Protein AF-A0A958T239-F1 (afdb_monomer_lite)

Radius of gyration: 22.35 Å; chains: 1; bounding box: 50×46×58 Å

Foldseek 3Di:
DVVLVVVLQVDQVVDLAKEFEFEQDPALFLQFKKWAFDPPDPDQKTFTPAIDHRDPSVVSVVQNVVVRMTTTQVDIDHDPVSLLVQCCVQPVVQSVLCVVCPVVPPHPCNVVSCVVRVVVHDPDDPCNRGVRPDRRYIYRHDPDDDDPPPFPVSVLVPADADPQSEAEAAEAEAEACEHNEYAYEHHPDYHYYYNHYQWYWHYDDPDTDTGHNVCRVCVVVVLVVCCVPPNDVHD

pLDDT: mean 93.23, std 5.02, range [71.44, 98.06]

Sequence (235 aa):
FAHDVQQAFDFCSENDALMTLGIKPTFPNTGYGYIEYDKAASRAIKKVNQFREKPDYQTAKNFIEQGNFLWNAGIFVWSVNSVINAFRTSQPALFDLFNRGISVYNTSDEAHFIEENYTKAENISVDYAIMEQSSNVYVLPATFDWSDLGTWGSLYDELPKDENNNVMVNGSLMAKDATGNIVRSNPGKIVVIDSLCDYIIVDKEEVLLIFPKEKEQDIKTLQQQVKETFGEKYV

Secondary structure (DSSP, 8-state):
-HHHHHHHHHHHHHS--EEEEEEPPSS--TTSEEEEE-TT--SSSEEEEEEEES--HHHHHHHHHHT-EEEEEEEEEE-HHHHHHHHHHH-HHHHHHHHTTTTTTTSTTHHHHHHHHHTTS----HIIIIITT-SSEEEEEP-S------SHHHHHHHS---TTS-EEESSEEEEES-BS-EEE--TTPEEEEES-BSEEEEEETTEEEEEEGGGGGGHHHHHHHHHHHH-GGG-

Structure (mmCIF, N/CA/C/O backbone):
data_AF-A0A958T239-F1
#
_entry.id   AF-A0A958T239-F1
#
loop_
_atom_site.group_PDB
_atom_site.id
_atom_site.type_symbol
_atom_site.label_atom_id
_atom_site.label_alt_id
_atom_site.label_comp_id
_atom_site.label_asym_id
_atom_site.label_entity_id
_atom_site.label_seq_id
_atom_site.pdbx_PDB_ins_code
_atom_site.Cartn_x
_atom_site.Cartn_y
_atom_site.Cartn_z
_atom_site.occupancy
_atom_site.B_iso_or_equiv
_atom_site.auth_seq_id
_atom_site.auth_comp_id
_atom_site.auth_asym_id
_atom_site.auth_atom_id
_atom_site.pdbx_PDB_model_num
ATOM 1 N N . PHE A 1 1 ? -5.076 14.837 -5.694 1.00 89.19 1 PHE A N 1
ATOM 2 C CA . PHE A 1 1 ? -4.948 13.570 -6.445 1.00 89.19 1 PHE A CA 1
ATOM 3 C C . PHE A 1 1 ? -4.683 13.792 -7.933 1.00 89.19 1 PHE A C 1
ATOM 5 O O . PHE A 1 1 ? -3.533 13.683 -8.325 1.00 89.19 1 PHE A O 1
ATOM 12 N N . ALA A 1 2 ? -5.681 14.150 -8.759 1.00 94.56 2 ALA A N 1
ATOM 13 C CA . ALA A 1 2 ? -5.517 14.210 -10.224 1.00 94.56 2 ALA A CA 1
ATOM 14 C C . ALA A 1 2 ? -4.340 15.090 -10.694 1.00 94.56 2 ALA A C 1
ATOM 16 O O . ALA A 1 2 ? -3.620 14.718 -11.611 1.00 94.56 2 ALA A O 1
ATOM 17 N N . HIS A 1 3 ? -4.109 16.220 -10.022 1.00 95.44 3 HIS A N 1
ATOM 18 C CA . HIS A 1 3 ? -2.972 17.100 -10.292 1.00 95.44 3 HIS A CA 1
ATOM 19 C C . HIS A 1 3 ? -1.603 16.427 -10.071 1.00 95.44 3 HIS A C 1
ATOM 21 O O . HIS A 1 3 ? -0.703 16.589 -10.889 1.00 95.44 3 HIS A O 1
ATOM 27 N N . ASP A 1 4 ? -1.447 15.659 -8.992 1.00 95.94 4 ASP A N 1
ATOM 28 C CA . ASP A 1 4 ? -0.188 14.975 -8.666 1.00 95.94 4 ASP A CA 1
ATOM 29 C C . ASP A 1 4 ? 0.064 13.819 -9.635 1.00 95.94 4 ASP A C 1
ATOM 31 O O . ASP A 1 4 ? 1.174 13.635 -10.128 1.00 95.94 4 ASP A O 1
ATOM 35 N N . VAL A 1 5 ? -0.998 13.081 -9.967 1.00 95.38 5 VAL A N 1
ATOM 36 C CA . VAL A 1 5 ? -0.946 12.015 -10.969 1.00 95.38 5 VAL A CA 1
ATOM 37 C C . VAL A 1 5 ? -0.529 12.584 -12.326 1.00 95.38 5 VAL A C 1
ATOM 39 O O . VAL A 1 5 ? 0.393 12.052 -12.934 1.00 95.38 5 VAL A O 1
ATOM 42 N N . GLN A 1 6 ? -1.124 13.695 -12.774 1.00 96.75 6 GLN A N 1
ATOM 43 C CA . GLN A 1 6 ? -0.748 14.327 -14.043 1.00 96.75 6 GLN A CA 1
ATOM 44 C C . GLN A 1 6 ? 0.734 14.732 -14.069 1.00 96.75 6 GLN A C 1
ATOM 46 O O . GLN A 1 6 ? 1.425 14.425 -15.033 1.00 96.75 6 GLN A O 1
ATOM 51 N N . GLN A 1 7 ? 1.252 15.337 -12.995 1.00 96.81 7 GLN A N 1
ATOM 52 C CA . GLN A 1 7 ? 2.676 15.688 -12.905 1.00 96.81 7 GLN A CA 1
ATOM 53 C C . GLN A 1 7 ? 3.596 14.461 -12.988 1.00 96.81 7 GLN A C 1
ATOM 55 O O . GLN A 1 7 ? 4.642 14.513 -13.637 1.00 96.81 7 GLN A O 1
ATOM 60 N N . ALA A 1 8 ? 3.218 13.358 -12.335 1.00 96.81 8 ALA A N 1
ATOM 61 C CA . ALA A 1 8 ? 3.951 12.099 -12.423 1.00 96.81 8 ALA A CA 1
ATOM 62 C C . ALA A 1 8 ? 3.933 11.531 -13.854 1.00 96.81 8 ALA A C 1
ATOM 64 O O . ALA A 1 8 ? 4.975 11.101 -14.351 1.00 96.81 8 ALA A O 1
ATOM 65 N N . PHE A 1 9 ? 2.779 11.578 -14.531 1.00 96.50 9 PHE A N 1
ATOM 66 C CA . PHE A 1 9 ? 2.641 11.165 -15.931 1.00 96.50 9 PHE A CA 1
ATOM 67 C C . PHE A 1 9 ? 3.520 11.994 -16.865 1.00 96.50 9 PHE A C 1
ATOM 69 O O . PHE A 1 9 ? 4.280 11.414 -17.640 1.00 96.50 9 PHE A O 1
ATOM 76 N N . ASP A 1 10 ? 3.454 13.323 -16.764 1.00 96.94 10 ASP A N 1
ATOM 77 C CA . ASP A 1 10 ? 4.235 14.232 -17.605 1.00 96.94 10 ASP A CA 1
ATOM 78 C C . ASP A 1 10 ? 5.734 13.930 -17.453 1.00 96.94 10 ASP A C 1
ATOM 80 O O . ASP A 1 10 ? 6.438 13.721 -18.442 1.00 96.94 10 ASP A O 1
ATOM 84 N N . PHE A 1 11 ? 6.208 13.760 -16.215 1.00 97.06 11 PHE A N 1
ATOM 85 C CA . PHE A 1 11 ? 7.605 13.419 -15.952 1.00 97.06 11 PHE A CA 1
ATOM 86 C C . PHE A 1 11 ? 8.019 12.062 -16.537 1.00 97.06 11 PHE A C 1
ATOM 88 O O . PHE A 1 11 ? 9.053 11.977 -17.200 1.00 97.06 11 PHE A O 1
ATOM 95 N N . CYS A 1 12 ? 7.227 11.007 -16.326 1.00 97.50 12 CYS A N 1
ATOM 96 C CA . CYS A 1 12 ? 7.510 9.669 -16.861 1.00 97.50 12 CYS A CA 1
ATOM 97 C C . CYS A 1 12 ? 7.367 9.577 -18.386 1.00 97.50 12 CYS A C 1
ATOM 99 O O . CYS A 1 12 ? 7.890 8.640 -18.986 1.00 97.50 12 CYS A O 1
ATOM 101 N N . SER A 1 13 ? 6.659 10.517 -19.019 1.00 96.56 13 SER A N 1
ATOM 102 C CA . SER A 1 13 ? 6.548 10.578 -20.480 1.00 96.56 13 SER A CA 1
ATOM 103 C C . SER A 1 13 ? 7.825 11.103 -21.145 1.00 96.56 13 SER A C 1
ATOM 105 O O . SER A 1 13 ? 8.142 10.713 -22.268 1.00 96.56 13 SER A O 1
ATOM 107 N N . GLU A 1 14 ? 8.584 11.939 -20.434 1.00 95.94 14 GLU A N 1
ATOM 108 C CA . GLU A 1 14 ? 9.801 12.588 -20.934 1.00 95.94 14 GLU A CA 1
ATOM 109 C C . GLU A 1 14 ? 11.093 11.938 -20.415 1.00 95.94 14 GLU A C 1
ATOM 111 O O . GLU A 1 14 ? 12.173 12.184 -20.954 1.00 95.94 14 GLU A O 1
ATOM 116 N N . ASN A 1 15 ? 11.006 11.118 -19.363 1.00 96.38 15 ASN A N 1
ATOM 117 C CA . ASN A 1 15 ? 12.157 10.561 -18.657 1.00 96.38 15 ASN A CA 1
ATOM 118 C C . ASN A 1 15 ? 12.008 9.048 -18.464 1.00 96.38 15 ASN A C 1
ATOM 120 O O . ASN A 1 15 ? 10.923 8.552 -18.167 1.00 96.38 15 ASN A O 1
ATOM 124 N N . ASP A 1 16 ? 13.123 8.315 -18.539 1.00 96.75 16 ASP A N 1
ATOM 125 C CA . ASP A 1 16 ? 13.173 6.918 -18.098 1.00 96.75 16 ASP A CA 1
ATOM 126 C C . ASP A 1 16 ? 13.142 6.865 -16.565 1.00 96.75 16 ASP A C 1
ATOM 128 O O . ASP A 1 16 ? 14.182 6.899 -15.905 1.00 96.75 16 ASP A O 1
ATOM 132 N N . ALA A 1 17 ? 11.936 6.852 -16.003 1.00 97.31 17 ALA A N 1
ATOM 133 C CA . ALA A 1 17 ? 11.703 7.005 -14.576 1.00 97.31 17 ALA A CA 1
ATOM 134 C C . ALA A 1 17 ? 10.666 6.010 -14.050 1.00 97.31 17 ALA A C 1
ATOM 136 O O . ALA A 1 17 ? 9.594 5.837 -14.637 1.00 97.31 17 ALA A O 1
ATOM 137 N N . LEU A 1 18 ? 10.973 5.428 -12.889 1.00 97.56 18 LEU A N 1
ATOM 138 C CA . LEU A 1 18 ? 10.002 4.747 -12.039 1.00 97.56 18 LEU A CA 1
ATOM 139 C C . LEU A 1 18 ? 9.541 5.741 -10.969 1.00 97.56 18 LEU A C 1
ATOM 141 O O . LEU A 1 18 ? 10.311 6.099 -10.079 1.00 97.56 18 LEU A O 1
ATOM 145 N N . MET A 1 19 ? 8.318 6.248 -11.084 1.00 96.88 19 MET A N 1
ATOM 146 C CA . MET A 1 19 ? 7.766 7.238 -10.161 1.00 96.88 19 MET A CA 1
ATOM 147 C C . MET A 1 19 ? 6.889 6.573 -9.108 1.00 96.88 19 MET A C 1
ATOM 149 O O . MET A 1 19 ? 6.123 5.661 -9.416 1.00 96.88 19 MET A O 1
ATOM 153 N N . THR A 1 20 ? 6.938 7.095 -7.888 1.00 96.19 20 THR A N 1
ATOM 154 C CA . THR A 1 20 ? 5.964 6.813 -6.829 1.00 96.19 20 THR A CA 1
ATOM 155 C C . THR A 1 20 ? 5.417 8.110 -6.225 1.00 96.19 20 THR A C 1
ATOM 157 O O . THR A 1 20 ? 6.024 9.180 -6.348 1.00 96.19 20 THR A O 1
ATOM 160 N N . LEU A 1 21 ? 4.251 8.032 -5.587 1.00 96.50 21 LEU A N 1
ATOM 161 C CA . LEU A 1 21 ? 3.694 9.125 -4.792 1.00 96.50 21 LEU A CA 1
ATOM 162 C C . LEU A 1 21 ? 3.998 8.888 -3.312 1.00 96.50 21 LEU A C 1
ATOM 164 O O . LEU A 1 21 ? 3.688 7.833 -2.761 1.00 96.50 21 LEU A O 1
ATOM 168 N N . GLY A 1 22 ? 4.608 9.884 -2.673 1.00 95.94 22 GLY A N 1
ATOM 169 C CA . GLY A 1 22 ? 5.004 9.801 -1.272 1.00 95.94 22 GLY A CA 1
ATOM 170 C C . GLY A 1 22 ? 4.096 10.632 -0.373 1.00 95.94 22 GLY A C 1
ATOM 171 O O . GLY A 1 22 ? 3.916 11.823 -0.619 1.00 95.94 22 GLY A O 1
ATOM 172 N N . ILE A 1 23 ? 3.560 10.040 0.692 1.00 95.62 23 ILE A N 1
ATOM 173 C CA . ILE A 1 23 ? 2.716 10.753 1.662 1.00 95.62 23 ILE A CA 1
ATOM 174 C C . ILE A 1 23 ? 3.585 11.322 2.775 1.00 95.62 23 ILE A C 1
ATOM 176 O O . ILE A 1 23 ? 4.501 10.660 3.265 1.00 95.62 23 ILE A O 1
ATOM 180 N N . LYS A 1 24 ? 3.312 12.556 3.202 1.00 94.06 24 LYS A N 1
ATOM 181 C CA . LYS A 1 24 ? 4.031 13.149 4.331 1.00 94.06 24 LYS A CA 1
ATOM 182 C C . LYS A 1 24 ? 3.685 12.390 5.624 1.00 94.06 24 LYS A C 1
ATOM 184 O O . LYS A 1 24 ? 2.517 12.404 6.009 1.00 94.06 24 LYS A O 1
ATOM 189 N N . PRO A 1 25 ? 4.665 11.794 6.329 1.00 92.50 25 PRO A N 1
ATOM 190 C CA . PRO A 1 25 ? 4.394 11.078 7.564 1.00 92.50 25 PRO A CA 1
ATOM 191 C C . PRO A 1 25 ? 3.900 12.028 8.653 1.00 92.50 25 PRO A C 1
ATOM 193 O O . PRO A 1 25 ? 4.471 13.103 8.857 1.00 92.50 25 PRO A O 1
ATOM 196 N N . THR A 1 26 ? 2.868 11.612 9.379 1.00 89.69 26 THR A N 1
ATOM 197 C CA . THR A 1 26 ? 2.327 12.346 10.537 1.00 89.69 26 THR A CA 1
ATOM 198 C C . THR A 1 26 ? 2.642 11.659 11.868 1.00 89.69 26 THR A C 1
ATOM 200 O O . THR A 1 26 ? 2.631 12.312 12.908 1.00 89.69 26 THR A O 1
ATOM 203 N N . PHE A 1 27 ? 2.994 10.369 11.841 1.00 88.19 27 PHE A N 1
ATOM 204 C CA . PHE A 1 27 ? 3.407 9.567 12.997 1.00 88.19 27 PHE A CA 1
ATOM 205 C C . PHE A 1 27 ? 4.332 8.407 12.563 1.00 88.19 27 PHE A C 1
ATOM 207 O O . PHE A 1 27 ? 4.385 8.078 11.379 1.00 88.19 27 PHE A O 1
ATOM 214 N N . PRO A 1 28 ? 5.116 7.789 13.466 1.00 88.94 28 PRO A N 1
ATOM 215 C CA . PRO A 1 28 ? 6.027 6.689 13.119 1.00 88.94 28 PRO A CA 1
ATOM 216 C C . PRO A 1 28 ? 5.277 5.361 12.900 1.00 88.94 28 PRO A C 1
ATOM 218 O O . PRO A 1 28 ? 5.214 4.515 13.789 1.00 88.94 28 PRO A O 1
ATOM 221 N N . ASN A 1 29 ? 4.685 5.185 11.717 1.00 85.81 29 ASN A N 1
ATOM 222 C CA . ASN A 1 29 ? 3.944 3.978 11.346 1.00 85.81 29 ASN A CA 1
ATOM 223 C C . ASN A 1 29 ? 4.893 2.839 10.936 1.00 85.81 29 ASN A C 1
ATOM 225 O O . ASN A 1 29 ? 5.616 2.966 9.959 1.00 85.81 29 ASN A O 1
ATOM 229 N N . THR A 1 30 ? 4.869 1.702 11.631 1.00 85.31 30 THR A N 1
ATOM 230 C CA . THR A 1 30 ? 5.731 0.539 11.327 1.00 85.31 30 THR A CA 1
ATOM 231 C C . THR A 1 30 ? 5.156 -0.398 10.259 1.00 85.31 30 THR A C 1
ATOM 233 O O . THR A 1 30 ? 5.810 -1.350 9.844 1.00 85.31 30 THR A O 1
ATOM 236 N N . GLY A 1 31 ? 3.915 -0.169 9.828 1.00 82.06 31 GLY A N 1
ATOM 237 C CA . GLY A 1 31 ? 3.226 -0.944 8.799 1.00 82.06 31 GLY A CA 1
ATOM 238 C C . GLY A 1 31 ? 3.480 -0.455 7.373 1.00 82.06 31 GLY A C 1
ATOM 239 O O . GLY A 1 31 ? 3.168 -1.187 6.433 1.00 82.06 31 GLY A O 1
ATOM 240 N N . TYR A 1 32 ? 4.058 0.738 7.205 1.00 88.06 32 TYR A N 1
ATOM 241 C CA . TYR A 1 32 ? 4.274 1.365 5.900 1.00 88.06 32 TYR A CA 1
ATOM 242 C C . TYR A 1 32 ? 5.723 1.264 5.425 1.00 88.06 32 TYR A C 1
ATOM 244 O O . TYR A 1 32 ? 6.667 1.216 6.218 1.00 88.06 32 TYR A O 1
ATOM 252 N N . GLY A 1 33 ? 5.891 1.298 4.105 1.00 90.75 33 GLY A N 1
ATOM 253 C CA . GLY A 1 33 ? 7.168 1.592 3.475 1.00 90.75 33 GLY A CA 1
ATOM 254 C C . GLY A 1 33 ? 7.535 3.064 3.607 1.00 90.75 33 GLY A C 1
ATOM 255 O O . GLY A 1 33 ? 6.669 3.939 3.609 1.00 90.75 33 GLY A O 1
ATOM 256 N N . TYR A 1 34 ? 8.829 3.343 3.705 1.00 94.31 34 TYR A N 1
ATOM 257 C CA . TYR A 1 34 ? 9.393 4.685 3.752 1.00 94.31 34 TYR A CA 1
ATOM 258 C C . TYR A 1 34 ? 10.310 4.928 2.554 1.00 94.31 34 TYR A C 1
ATOM 260 O O . TYR A 1 34 ? 11.110 4.074 2.176 1.00 94.31 34 TYR A O 1
ATOM 268 N N . ILE A 1 35 ? 10.212 6.125 1.988 1.00 95.94 35 ILE A N 1
ATOM 269 C CA . ILE A 1 35 ? 10.954 6.584 0.818 1.00 95.94 35 ILE A CA 1
ATOM 270 C C . ILE A 1 35 ? 11.864 7.714 1.268 1.00 95.94 35 ILE A C 1
ATOM 272 O O . ILE A 1 35 ? 11.381 8.796 1.607 1.00 95.94 35 ILE A O 1
ATOM 276 N N . GLU A 1 36 ? 13.172 7.483 1.253 1.00 95.62 36 GLU A N 1
ATOM 277 C CA . GLU A 1 36 ? 14.137 8.556 1.454 1.00 95.62 36 GLU A CA 1
ATOM 278 C C . GLU A 1 36 ? 14.387 9.279 0.136 1.00 95.62 36 GLU A C 1
ATOM 280 O O . GLU A 1 36 ? 14.709 8.651 -0.874 1.00 95.62 36 GLU A O 1
ATOM 285 N N . TYR A 1 37 ? 14.319 10.604 0.149 1.00 95.12 37 TYR A N 1
ATOM 286 C CA . TYR A 1 37 ? 14.636 11.413 -1.021 1.00 95.12 37 TYR A CA 1
ATOM 287 C C . TYR A 1 37 ? 15.780 12.392 -0.757 1.00 95.12 37 TYR A C 1
ATOM 289 O O . TYR A 1 37 ? 16.118 12.716 0.388 1.00 95.12 37 TYR A O 1
ATOM 297 N N . ASP A 1 38 ? 16.369 12.894 -1.845 1.00 90.19 38 ASP A N 1
ATOM 298 C CA . ASP A 1 38 ? 17.399 13.928 -1.778 1.00 90.19 38 ASP A CA 1
ATOM 299 C C . ASP A 1 38 ? 16.838 15.230 -1.177 1.00 90.19 38 ASP A C 1
ATOM 301 O O . ASP A 1 38 ? 16.090 15.981 -1.815 1.00 90.19 38 ASP A O 1
ATOM 305 N N . LYS A 1 39 ? 17.236 15.507 0.070 1.00 85.19 39 LYS A N 1
ATOM 306 C CA . LYS A 1 39 ? 16.827 16.686 0.841 1.00 85.19 39 LYS A CA 1
ATOM 307 C C . LYS A 1 39 ? 17.271 18.002 0.194 1.00 85.19 39 LYS A C 1
ATOM 309 O O . LYS A 1 39 ? 16.626 19.025 0.421 1.00 85.19 39 LYS A O 1
ATOM 314 N N . ALA A 1 40 ? 18.352 17.993 -0.589 1.00 84.94 40 ALA A N 1
ATOM 315 C CA . ALA A 1 40 ? 18.898 19.190 -1.228 1.00 84.94 40 ALA A CA 1
ATOM 316 C C . ALA A 1 40 ? 18.187 19.547 -2.543 1.00 84.94 40 ALA A C 1
ATOM 318 O O . ALA A 1 40 ? 18.310 20.677 -3.024 1.00 84.94 40 ALA A O 1
ATOM 319 N N . ALA A 1 41 ? 17.426 18.620 -3.130 1.00 82.25 41 ALA A N 1
ATOM 320 C CA . ALA A 1 41 ? 16.701 18.886 -4.361 1.00 82.25 41 ALA A CA 1
ATOM 321 C C . ALA A 1 41 ? 15.625 19.960 -4.129 1.00 82.25 41 ALA A C 1
ATOM 323 O O . ALA A 1 41 ? 14.800 19.848 -3.226 1.00 82.25 41 ALA A O 1
ATOM 324 N N . SER A 1 42 ? 15.584 20.990 -4.976 1.00 82.50 42 SER A N 1
ATOM 325 C CA . SER A 1 42 ? 14.569 22.057 -4.926 1.00 82.50 42 SER A CA 1
ATOM 326 C C . SER A 1 42 ? 13.340 21.776 -5.797 1.00 82.50 42 SER A C 1
ATOM 328 O O . SER A 1 42 ? 12.289 22.376 -5.595 1.00 82.50 42 SER A O 1
ATOM 330 N N . ARG A 1 43 ? 13.450 20.837 -6.744 1.00 87.94 43 ARG A N 1
ATOM 331 C CA . ARG A 1 43 ? 12.366 20.436 -7.659 1.00 87.94 43 ARG A CA 1
ATOM 332 C C . ARG A 1 43 ? 11.228 19.747 -6.905 1.00 87.94 43 ARG A C 1
ATOM 334 O O . ARG A 1 43 ? 11.489 19.138 -5.875 1.00 87.94 43 ARG A O 1
ATOM 341 N N . ALA A 1 44 ? 9.995 19.817 -7.407 1.00 91.31 44 ALA A N 1
ATOM 342 C CA . ALA A 1 44 ? 8.854 19.126 -6.794 1.00 91.31 44 ALA A CA 1
ATOM 343 C C . ALA A 1 44 ? 9.065 17.603 -6.777 1.00 91.31 44 ALA A C 1
ATOM 345 O O . ALA A 1 44 ? 9.001 16.975 -5.724 1.00 91.31 44 ALA A O 1
ATOM 346 N N . ILE A 1 45 ? 9.422 17.047 -7.934 1.00 95.38 45 ILE A N 1
ATOM 347 C CA . ILE A 1 45 ? 9.825 15.651 -8.100 1.00 95.38 45 ILE A CA 1
ATOM 348 C C . ILE A 1 45 ? 11.258 15.478 -7.596 1.00 95.38 45 ILE A C 1
ATOM 350 O O . ILE A 1 45 ? 12.173 16.196 -8.019 1.00 95.38 45 ILE A O 1
ATOM 354 N N . LYS A 1 46 ? 11.450 14.516 -6.696 1.00 95.50 46 LYS A N 1
ATOM 355 C CA . LYS A 1 46 ? 12.724 14.228 -6.035 1.00 95.50 46 LYS A CA 1
ATOM 356 C C . LYS A 1 46 ? 13.269 12.893 -6.511 1.00 95.50 46 LYS A C 1
ATOM 358 O O . LYS A 1 46 ? 12.506 11.961 -6.744 1.00 95.50 46 LYS A O 1
ATOM 363 N N . LYS A 1 47 ? 14.593 12.783 -6.612 1.00 95.31 47 LYS A N 1
ATOM 364 C CA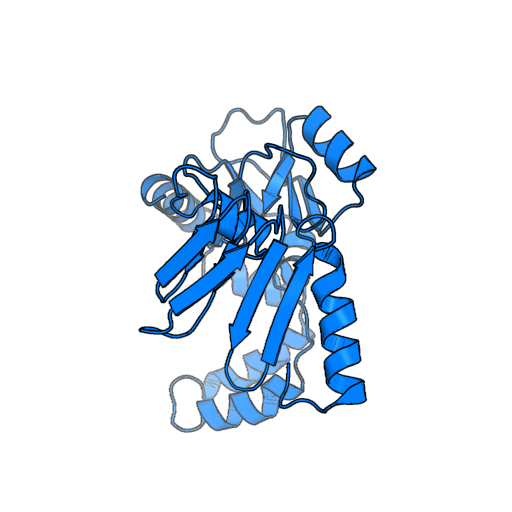 . LYS A 1 47 ? 15.233 11.478 -6.779 1.00 95.31 47 LYS A CA 1
ATOM 365 C C . LYS A 1 47 ? 15.170 10.720 -5.451 1.00 95.31 47 LYS A C 1
ATOM 367 O O . LYS A 1 47 ? 15.409 11.317 -4.397 1.00 95.31 47 LYS A O 1
ATOM 372 N N . VAL A 1 48 ? 14.838 9.435 -5.518 1.00 95.25 48 VAL A N 1
ATOM 373 C CA . VAL A 1 48 ? 14.832 8.547 -4.354 1.00 95.25 48 VAL A CA 1
ATOM 374 C C . VAL A 1 48 ? 16.250 8.056 -4.083 1.00 95.25 48 VAL A C 1
ATOM 376 O O . VAL A 1 48 ? 16.957 7.636 -5.000 1.00 95.25 48 VAL A O 1
ATOM 379 N N . ASN A 1 49 ? 16.658 8.126 -2.818 1.00 93.75 49 ASN A N 1
ATOM 380 C CA . ASN A 1 49 ? 17.929 7.595 -2.338 1.00 93.75 49 ASN A CA 1
ATOM 381 C C . ASN A 1 49 ? 17.796 6.115 -1.968 1.00 93.75 49 ASN A C 1
ATOM 383 O O . ASN A 1 49 ? 18.673 5.323 -2.300 1.00 93.75 49 ASN A O 1
ATOM 387 N N . GLN A 1 50 ? 16.714 5.751 -1.272 1.00 90.19 50 GLN A N 1
ATOM 388 C CA . GLN A 1 50 ? 16.443 4.376 -0.850 1.00 90.19 50 GLN A CA 1
ATOM 389 C C . GLN A 1 50 ? 14.975 4.181 -0.451 1.00 90.19 50 GLN A C 1
ATOM 391 O O . GLN A 1 50 ? 14.321 5.118 0.013 1.00 90.19 50 GLN A O 1
ATOM 396 N N . PHE A 1 51 ? 14.501 2.938 -0.564 1.00 89.31 51 PHE A N 1
ATOM 397 C CA . PHE A 1 51 ? 13.277 2.466 0.085 1.00 89.31 51 PHE A CA 1
ATOM 398 C C . PHE A 1 51 ? 13.618 1.671 1.347 1.00 89.31 51 PHE A C 1
ATOM 400 O O . PHE A 1 51 ? 14.686 1.053 1.472 1.00 89.31 51 PHE A O 1
ATOM 407 N N . ARG A 1 52 ? 12.709 1.739 2.316 1.00 86.12 52 ARG A N 1
ATOM 408 C CA . ARG A 1 52 ? 12.779 1.039 3.596 1.00 86.12 52 ARG A CA 1
ATOM 409 C C . ARG A 1 52 ? 11.390 0.527 3.944 1.00 86.12 52 ARG A C 1
ATOM 411 O O . ARG A 1 52 ? 10.561 1.280 4.444 1.00 86.12 52 ARG A O 1
ATOM 418 N N . GLU A 1 53 ? 11.136 -0.745 3.678 1.00 82.06 53 GLU A N 1
ATOM 419 C CA . GLU A 1 53 ? 9.858 -1.378 4.001 1.00 82.06 53 GLU A CA 1
ATOM 420 C C . GLU A 1 53 ? 9.742 -1.722 5.492 1.00 82.06 53 GLU A C 1
ATOM 422 O O . GLU A 1 53 ? 10.614 -2.388 6.051 1.00 82.06 53 GLU A O 1
ATOM 427 N N . LYS A 1 54 ? 8.644 -1.276 6.119 1.00 84.56 54 LYS A N 1
ATOM 428 C CA . LYS A 1 54 ? 8.184 -1.676 7.463 1.00 84.56 54 LYS A CA 1
ATOM 429 C C . LYS A 1 54 ? 9.279 -1.649 8.543 1.00 84.56 54 LYS A C 1
ATOM 431 O O . LYS A 1 54 ? 9.590 -2.684 9.140 1.00 84.56 54 LYS A O 1
ATOM 436 N N . PRO A 1 55 ? 9.886 -0.474 8.799 1.00 88.12 55 PRO A N 1
ATOM 437 C CA . PRO A 1 55 ? 10.894 -0.330 9.843 1.00 88.12 55 PRO A CA 1
ATOM 438 C C . PRO A 1 55 ? 10.304 -0.566 11.241 1.00 88.12 55 PRO A C 1
ATOM 440 O O . PRO A 1 55 ? 9.103 -0.412 11.467 1.00 88.12 55 PRO A O 1
ATOM 443 N N . ASP A 1 56 ? 11.168 -0.857 12.215 1.00 89.62 56 ASP A N 1
ATOM 444 C CA . ASP A 1 56 ? 10.783 -0.797 13.624 1.00 89.62 56 ASP A CA 1
ATOM 445 C C . ASP A 1 56 ? 10.425 0.642 14.048 1.00 89.62 56 ASP A C 1
ATOM 447 O O . ASP A 1 56 ? 10.787 1.626 13.395 1.00 89.62 56 ASP A O 1
ATOM 451 N N . TYR A 1 57 ? 9.726 0.774 15.175 1.00 87.75 57 TYR A N 1
ATOM 452 C CA . TYR A 1 57 ? 9.208 2.057 15.657 1.00 87.75 57 TYR A CA 1
ATOM 453 C C . TYR A 1 57 ? 10.301 3.113 15.882 1.00 87.75 57 TYR A C 1
ATOM 455 O O . TYR A 1 57 ? 10.101 4.292 15.580 1.00 87.75 57 TYR A O 1
ATOM 463 N N . GLN A 1 58 ? 11.469 2.711 16.395 1.00 92.38 58 GLN A N 1
ATOM 464 C CA . GLN A 1 58 ? 12.564 3.645 16.655 1.00 92.38 58 GLN A CA 1
ATOM 465 C C . GLN A 1 58 ? 13.163 4.149 15.340 1.00 92.38 58 GLN A C 1
ATOM 467 O O . GLN A 1 58 ? 13.422 5.346 15.197 1.00 92.38 58 GLN A O 1
ATOM 472 N N . THR A 1 59 ? 13.326 3.257 14.365 1.00 93.56 59 THR A N 1
ATOM 473 C CA . THR A 1 59 ? 13.762 3.614 13.014 1.00 93.56 59 THR A CA 1
ATOM 474 C C . THR A 1 59 ? 12.746 4.533 12.323 1.00 93.56 59 THR A C 1
ATOM 476 O O . THR A 1 59 ? 13.132 5.579 11.797 1.00 93.56 59 THR A O 1
ATOM 479 N N . ALA A 1 60 ? 11.446 4.228 12.407 1.00 92.62 60 ALA A N 1
ATOM 480 C CA . ALA A 1 60 ? 10.376 5.068 11.861 1.00 92.62 60 ALA A CA 1
ATOM 481 C C . ALA A 1 60 ? 10.366 6.478 12.478 1.00 92.62 60 ALA A C 1
ATOM 483 O O . ALA A 1 60 ? 10.208 7.477 11.772 1.00 92.62 60 ALA A O 1
ATOM 484 N N . LYS A 1 61 ? 10.586 6.582 13.794 1.00 94.19 61 LYS A N 1
ATOM 485 C CA . LYS A 1 61 ? 10.702 7.869 14.490 1.00 94.19 61 LYS A CA 1
ATOM 486 C C . LYS A 1 61 ? 11.891 8.681 13.971 1.00 94.19 61 LYS A C 1
ATOM 488 O O . LYS A 1 61 ? 11.727 9.855 13.638 1.00 94.19 61 LYS A O 1
ATOM 493 N N . ASN A 1 62 ? 13.051 8.042 13.822 1.00 95.50 62 ASN A N 1
ATOM 494 C CA . ASN A 1 62 ? 14.247 8.687 13.282 1.00 95.50 62 ASN A CA 1
ATOM 495 C C . ASN A 1 62 ? 14.030 9.186 11.839 1.00 95.50 62 ASN A C 1
ATOM 497 O O . ASN A 1 62 ? 14.551 10.238 11.475 1.00 95.50 62 ASN A O 1
ATOM 501 N N . PHE A 1 63 ? 13.267 8.465 11.009 1.00 94.94 63 PHE A N 1
ATOM 502 C CA . PHE A 1 63 ? 12.935 8.903 9.644 1.00 94.94 63 PHE A CA 1
ATOM 503 C C . PHE A 1 63 ? 12.130 10.206 9.628 1.00 94.94 63 PHE A C 1
ATOM 505 O O . PHE A 1 63 ? 12.422 11.110 8.842 1.00 94.94 63 PHE A O 1
ATOM 512 N N . ILE A 1 64 ? 11.159 10.343 10.531 1.00 93.69 64 ILE A N 1
ATOM 513 C CA . ILE A 1 64 ? 10.353 11.567 10.653 1.00 93.69 64 ILE A CA 1
ATOM 514 C C . ILE A 1 64 ? 11.214 12.741 11.112 1.00 93.69 64 ILE A C 1
ATOM 516 O O . ILE A 1 64 ? 11.118 13.830 10.547 1.00 93.69 64 ILE A O 1
ATOM 520 N N . GLU A 1 65 ? 12.092 12.515 12.091 1.00 94.44 65 GLU A N 1
ATOM 521 C CA . GLU A 1 65 ? 13.009 13.539 12.602 1.00 94.44 65 GLU A CA 1
ATOM 522 C C . GLU A 1 65 ? 13.983 14.047 11.521 1.00 94.44 65 GLU A C 1
ATOM 524 O O . GLU A 1 65 ? 14.309 15.235 11.488 1.00 94.44 65 GLU A O 1
ATOM 529 N N . GLN A 1 66 ? 14.409 13.185 10.590 1.00 94.25 66 GLN A N 1
ATOM 530 C CA . GLN A 1 66 ? 15.282 13.580 9.477 1.00 94.25 66 GLN A CA 1
ATOM 531 C C . GLN A 1 66 ? 14.583 14.497 8.456 1.00 94.25 66 GLN A C 1
ATOM 533 O O . GLN A 1 66 ? 15.230 15.359 7.842 1.00 94.25 66 GLN A O 1
ATOM 538 N N . GLY A 1 67 ? 13.261 14.364 8.301 1.00 92.75 67 GLY A N 1
ATOM 539 C CA . GLY A 1 67 ? 12.427 15.252 7.486 1.00 92.75 67 GLY A CA 1
ATOM 540 C C . GLY A 1 67 ? 12.626 15.129 5.970 1.00 92.75 67 GLY A C 1
ATOM 541 O O . GLY A 1 67 ? 12.198 16.015 5.232 1.00 92.75 67 GLY A O 1
ATOM 542 N N . ASN A 1 68 ? 13.294 14.072 5.502 1.00 95.31 68 ASN A N 1
ATOM 543 C CA . ASN A 1 68 ? 13.461 13.725 4.085 1.00 95.3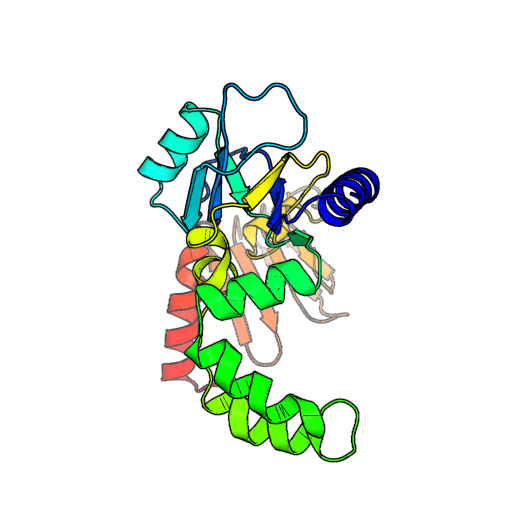1 68 ASN A CA 1
ATOM 544 C C . ASN A 1 68 ? 12.917 12.327 3.751 1.00 95.31 68 ASN A C 1
ATOM 546 O O . ASN A 1 68 ? 13.380 11.683 2.811 1.00 95.31 68 ASN A O 1
ATOM 550 N N . PHE A 1 69 ? 11.933 11.878 4.529 1.00 96.38 69 PHE A N 1
ATOM 551 C CA . PHE A 1 69 ? 11.240 10.618 4.326 1.00 96.38 69 PHE A CA 1
ATOM 552 C C . PHE A 1 69 ? 9.752 10.840 4.052 1.00 96.38 69 PHE A C 1
ATOM 554 O O . PHE A 1 69 ? 9.119 11.701 4.667 1.00 96.38 69 PHE A O 1
ATOM 561 N N . LEU A 1 70 ? 9.203 10.035 3.147 1.00 96.56 70 LEU A N 1
ATOM 562 C CA . LEU A 1 70 ? 7.773 9.945 2.843 1.00 96.56 70 LEU A CA 1
ATOM 563 C C . LEU A 1 70 ? 7.292 8.518 3.075 1.00 96.56 70 LEU A C 1
ATOM 565 O O . LEU A 1 70 ? 8.080 7.589 2.939 1.00 96.56 70 LEU A O 1
ATOM 569 N N . TRP A 1 71 ? 6.017 8.324 3.383 1.00 95.38 71 TRP A N 1
ATOM 570 C CA . TRP A 1 71 ? 5.406 7.003 3.290 1.00 95.38 71 TRP A CA 1
ATOM 571 C C . TRP A 1 71 ? 5.197 6.619 1.827 1.00 95.38 71 TRP A C 1
ATOM 573 O O . TRP A 1 71 ? 4.805 7.455 1.012 1.00 95.38 71 TRP A O 1
ATOM 583 N N . ASN A 1 72 ? 5.432 5.352 1.508 1.00 93.62 72 ASN A N 1
ATOM 584 C CA . ASN A 1 72 ? 5.112 4.764 0.216 1.00 93.62 72 ASN A CA 1
ATOM 585 C C . ASN A 1 72 ? 3.596 4.548 0.108 1.00 93.62 72 ASN A C 1
ATOM 587 O O . ASN A 1 72 ? 3.036 3.748 0.854 1.00 93.62 72 ASN A O 1
ATOM 591 N N . ALA A 1 73 ? 2.935 5.252 -0.816 1.00 91.19 73 ALA A N 1
ATOM 592 C CA . ALA A 1 73 ? 1.486 5.143 -1.006 1.00 91.19 73 ALA A CA 1
ATOM 593 C C . ALA A 1 73 ? 1.056 3.869 -1.761 1.00 91.19 73 ALA A C 1
ATOM 595 O O . ALA A 1 73 ? -0.142 3.641 -1.932 1.00 91.19 73 ALA A O 1
ATOM 596 N N . GLY A 1 74 ? 2.011 3.091 -2.292 1.00 90.69 74 GLY A N 1
ATOM 597 C CA . GLY A 1 74 ? 1.734 1.961 -3.187 1.00 90.69 74 GLY A CA 1
ATOM 598 C C . GLY A 1 74 ? 1.193 2.382 -4.560 1.00 90.69 74 GLY A C 1
ATOM 599 O O . GLY A 1 74 ? 0.584 1.577 -5.262 1.00 90.69 74 GLY A O 1
ATOM 600 N N . ILE A 1 75 ? 1.381 3.651 -4.942 1.00 94.12 75 ILE A N 1
ATOM 601 C CA . ILE A 1 75 ? 0.954 4.207 -6.230 1.00 94.12 75 ILE A CA 1
ATOM 602 C C . ILE A 1 75 ? 2.190 4.439 -7.085 1.00 94.12 75 ILE A C 1
ATOM 604 O O . ILE A 1 75 ? 3.070 5.208 -6.698 1.00 94.12 75 ILE A O 1
ATOM 608 N N . PHE A 1 76 ? 2.209 3.840 -8.273 1.00 96.00 76 PHE A N 1
ATOM 609 C CA . PHE A 1 76 ? 3.339 3.925 -9.188 1.00 96.00 76 PHE A CA 1
ATOM 610 C C . PHE A 1 76 ? 2.943 4.459 -10.562 1.00 96.00 76 PHE A C 1
ATOM 612 O O . PHE A 1 76 ? 1.849 4.184 -11.058 1.00 96.00 76 PHE A O 1
ATOM 619 N N . VAL A 1 77 ? 3.856 5.203 -11.186 1.00 97.50 77 VAL A N 1
ATOM 620 C CA . VAL A 1 77 ? 3.711 5.731 -12.547 1.00 97.50 77 VAL A CA 1
ATOM 621 C C . VAL A 1 77 ? 5.024 5.508 -13.298 1.00 97.50 77 VAL A C 1
ATOM 623 O O . VAL A 1 77 ? 6.098 5.826 -12.798 1.00 97.50 77 VAL A O 1
ATOM 626 N N . TRP A 1 78 ? 4.956 4.928 -14.493 1.00 97.69 78 TRP A N 1
ATOM 627 C CA . TRP A 1 78 ? 6.122 4.654 -15.337 1.00 97.69 78 TRP A CA 1
ATOM 628 C C . TRP A 1 78 ? 5.699 4.376 -16.776 1.00 97.69 78 TRP A C 1
ATOM 630 O O . TRP A 1 78 ? 4.538 4.064 -17.055 1.00 97.69 78 TRP A O 1
ATOM 640 N N . SER A 1 79 ? 6.659 4.433 -17.699 1.00 97.38 79 SER A N 1
ATOM 641 C CA . SER A 1 79 ? 6.455 3.915 -19.051 1.00 97.38 79 SER A CA 1
ATOM 642 C C . SER A 1 79 ? 6.536 2.381 -19.070 1.00 97.38 79 SER A C 1
ATOM 644 O O . SER A 1 79 ? 7.251 1.772 -18.270 1.00 97.38 79 SER A O 1
ATOM 646 N N . VAL A 1 80 ? 5.850 1.747 -20.029 1.00 96.12 80 VAL A N 1
ATOM 647 C CA . VAL A 1 80 ? 5.943 0.291 -20.261 1.00 96.12 80 VAL A CA 1
ATOM 648 C C . VAL A 1 80 ? 7.396 -0.133 -20.508 1.00 96.12 80 VAL A C 1
ATOM 650 O O . VAL A 1 80 ? 7.851 -1.143 -19.979 1.00 96.12 80 VAL A O 1
ATOM 653 N N . ASN A 1 81 ? 8.155 0.667 -21.260 1.00 96.44 81 ASN A N 1
ATOM 654 C CA . ASN A 1 81 ? 9.562 0.385 -21.536 1.00 96.44 81 ASN A CA 1
ATOM 655 C C . ASN A 1 81 ? 10.411 0.421 -20.258 1.00 96.44 81 ASN A C 1
ATOM 657 O O . ASN A 1 81 ? 11.211 -0.487 -20.038 1.00 96.44 81 ASN A O 1
ATOM 661 N N . SER A 1 82 ? 10.213 1.432 -19.408 1.00 97.50 82 SER A N 1
ATOM 662 C CA . SER A 1 82 ? 10.943 1.600 -18.145 1.00 97.50 82 SER A CA 1
ATOM 663 C C . SER A 1 82 ? 10.706 0.422 -17.205 1.00 97.50 82 SER A C 1
ATOM 665 O O . SER A 1 82 ? 11.665 -0.185 -16.730 1.00 97.50 82 SER A O 1
ATOM 667 N N . VAL A 1 83 ? 9.443 0.038 -16.987 1.00 97.31 83 VAL A N 1
ATOM 668 C CA . VAL A 1 83 ? 9.117 -1.061 -16.065 1.00 97.31 83 VAL A CA 1
ATOM 669 C C . VAL A 1 83 ? 9.592 -2.417 -16.593 1.00 97.31 83 VAL A C 1
ATOM 671 O O . VAL A 1 83 ? 10.163 -3.200 -15.837 1.00 97.31 83 VAL A O 1
ATOM 674 N N . ILE A 1 84 ? 9.458 -2.684 -17.899 1.00 96.62 84 ILE A N 1
ATOM 675 C CA . ILE A 1 84 ? 9.961 -3.929 -18.498 1.00 96.62 84 ILE A CA 1
ATOM 676 C C . ILE A 1 84 ? 11.491 -4.002 -18.397 1.00 96.62 84 ILE A C 1
ATOM 678 O O . ILE A 1 84 ? 12.034 -5.062 -18.083 1.00 96.62 84 ILE A O 1
ATOM 682 N N . ASN A 1 85 ? 12.202 -2.896 -18.642 1.00 97.19 85 ASN A N 1
ATOM 683 C CA . ASN A 1 85 ? 13.659 -2.848 -18.499 1.00 97.19 85 ASN A CA 1
ATOM 684 C C . ASN A 1 85 ? 14.100 -3.056 -17.043 1.00 97.19 85 ASN A C 1
ATOM 686 O O . ASN A 1 85 ? 15.094 -3.748 -16.808 1.00 97.19 85 ASN A O 1
ATOM 690 N N . ALA A 1 86 ? 13.351 -2.511 -16.081 1.00 97.44 86 ALA A N 1
ATOM 691 C CA . ALA A 1 86 ? 13.597 -2.729 -14.660 1.00 97.44 86 ALA A CA 1
ATOM 692 C C . ALA A 1 86 ? 13.431 -4.210 -14.285 1.00 97.44 86 ALA A C 1
ATOM 694 O O . ALA A 1 86 ? 14.349 -4.791 -13.712 1.00 97.44 86 ALA A O 1
ATOM 695 N N . PHE A 1 87 ? 12.338 -4.866 -14.700 1.00 97.56 87 PHE A N 1
ATOM 696 C CA . PHE A 1 87 ? 12.166 -6.310 -14.487 1.00 97.56 87 PHE A CA 1
ATOM 697 C C . PHE A 1 87 ? 13.250 -7.137 -15.180 1.00 97.56 87 PHE A C 1
ATOM 699 O O . PHE A 1 87 ? 13.795 -8.050 -14.572 1.00 97.56 87 PHE A O 1
ATOM 706 N N . ARG A 1 88 ? 13.627 -6.803 -16.419 1.00 97.06 88 ARG A N 1
ATOM 707 C CA . ARG A 1 88 ? 14.702 -7.512 -17.134 1.00 97.06 88 ARG A CA 1
ATOM 708 C C . ARG A 1 88 ? 16.040 -7.439 -16.397 1.00 97.06 88 ARG A C 1
ATOM 710 O O . ARG A 1 88 ? 16.804 -8.397 -16.428 1.00 97.06 88 ARG A O 1
ATOM 717 N N . THR A 1 89 ? 16.326 -6.301 -15.771 1.00 96.75 89 THR A N 1
ATOM 718 C CA . THR A 1 89 ? 17.600 -6.057 -15.083 1.00 96.75 89 THR A CA 1
ATOM 719 C C . THR A 1 89 ? 17.603 -6.663 -13.684 1.00 96.75 89 THR A C 1
ATOM 721 O O . THR A 1 89 ? 18.538 -7.375 -13.327 1.00 96.75 89 THR A O 1
ATOM 724 N N . SER A 1 90 ? 16.557 -6.395 -12.905 1.00 96.44 90 SER A N 1
ATOM 725 C CA . SER A 1 90 ? 16.497 -6.725 -11.478 1.00 96.44 90 SER A CA 1
ATOM 726 C C . SER A 1 90 ? 15.894 -8.102 -11.204 1.00 96.44 90 SER A C 1
ATOM 728 O O . SER A 1 90 ? 16.228 -8.723 -10.203 1.00 96.44 90 SER A O 1
ATOM 730 N N . GLN A 1 91 ? 15.024 -8.593 -12.090 1.00 96.81 91 GLN A N 1
ATOM 731 C CA . GLN A 1 91 ? 14.295 -9.859 -11.953 1.00 96.81 91 GLN A CA 1
ATOM 732 C C . GLN A 1 91 ? 14.334 -10.677 -13.259 1.00 96.81 91 GLN A C 1
ATOM 734 O O . GLN A 1 91 ? 13.284 -11.000 -13.825 1.00 96.81 91 GLN A O 1
ATOM 739 N N . PRO A 1 92 ? 15.527 -11.030 -13.777 1.00 97.06 92 PRO A N 1
ATOM 740 C CA . PRO A 1 92 ? 15.670 -11.650 -15.097 1.00 97.06 92 PRO A CA 1
ATOM 741 C C . PRO A 1 92 ? 14.901 -12.971 -15.229 1.00 97.06 92 PRO A C 1
ATOM 743 O O . PRO A 1 92 ? 14.302 -13.222 -16.268 1.00 97.06 92 PRO A O 1
ATOM 746 N N . ALA A 1 93 ? 14.842 -13.787 -14.171 1.00 96.69 93 ALA A N 1
ATOM 747 C CA . ALA A 1 93 ? 14.089 -15.041 -14.186 1.00 96.69 93 ALA A CA 1
ATOM 748 C C . ALA A 1 93 ? 12.573 -14.814 -14.331 1.00 96.69 93 ALA A C 1
ATOM 750 O O . ALA A 1 93 ? 11.921 -15.495 -15.124 1.00 96.69 93 ALA A O 1
ATOM 751 N N . LEU A 1 94 ? 12.023 -13.836 -13.601 1.00 96.69 94 LEU A N 1
ATOM 752 C CA . LEU A 1 94 ? 10.613 -13.451 -13.689 1.00 96.69 94 LEU A CA 1
ATOM 753 C C . LEU A 1 94 ? 10.296 -12.838 -15.058 1.00 96.69 94 LEU A C 1
ATOM 755 O O . LEU A 1 94 ? 9.288 -13.183 -15.674 1.00 96.69 94 LEU A O 1
ATOM 759 N N . PHE A 1 95 ? 11.183 -11.973 -15.560 1.00 97.69 95 PHE A N 1
ATOM 760 C CA . PHE A 1 95 ? 11.079 -11.412 -16.903 1.00 97.69 95 PHE A CA 1
ATOM 761 C C . PHE A 1 95 ? 11.058 -12.521 -17.963 1.00 97.69 95 PHE A C 1
ATOM 763 O O . PHE A 1 95 ? 10.136 -12.565 -18.772 1.00 97.69 95 PHE A O 1
ATOM 770 N N . ASP A 1 96 ? 12.018 -13.447 -17.940 1.00 97.62 96 ASP A N 1
ATOM 771 C CA . ASP A 1 96 ? 12.128 -14.520 -18.933 1.00 97.62 96 ASP A CA 1
ATOM 772 C C . ASP A 1 96 ? 10.941 -15.484 -18.898 1.00 97.62 96 ASP A C 1
ATOM 774 O O . ASP A 1 96 ? 10.519 -15.973 -19.950 1.00 97.62 96 ASP A O 1
ATOM 778 N N . LEU A 1 97 ? 10.397 -15.759 -17.709 1.00 97.25 97 LEU A N 1
ATOM 779 C CA . LEU A 1 97 ? 9.225 -16.613 -17.528 1.00 97.25 97 LEU A CA 1
ATOM 780 C C . LEU A 1 97 ? 8.038 -16.094 -18.346 1.00 97.25 97 LEU A C 1
ATOM 782 O O . LEU A 1 97 ? 7.462 -16.845 -19.131 1.00 97.25 97 LEU A O 1
ATOM 786 N N . PHE A 1 98 ? 7.729 -14.802 -18.222 1.00 96.88 98 PHE A N 1
ATOM 787 C CA . PHE A 1 98 ? 6.612 -14.178 -18.932 1.00 96.88 98 PHE A CA 1
ATOM 788 C C . PHE A 1 98 ? 6.984 -13.698 -20.342 1.00 96.88 98 PHE A C 1
ATOM 790 O O . PHE A 1 98 ? 6.125 -13.645 -21.218 1.00 96.88 98 PHE A O 1
ATOM 797 N N . ASN A 1 99 ? 8.253 -13.423 -20.638 1.00 96.75 99 ASN A N 1
ATOM 798 C CA . ASN A 1 99 ? 8.676 -13.036 -21.986 1.00 96.75 99 ASN A CA 1
ATOM 799 C C . ASN A 1 99 ? 8.488 -14.175 -23.010 1.00 96.75 99 ASN A C 1
ATOM 801 O O . ASN A 1 99 ? 8.248 -13.920 -24.188 1.00 96.75 99 ASN A O 1
ATOM 805 N N . ARG A 1 100 ? 8.510 -15.442 -22.569 1.00 96.12 100 ARG A N 1
ATOM 806 C CA . ARG A 1 100 ? 8.179 -16.611 -23.413 1.00 96.12 100 ARG A CA 1
ATOM 807 C C . ARG A 1 100 ? 6.742 -16.591 -23.940 1.00 96.12 100 ARG A C 1
ATOM 809 O O . ARG A 1 100 ? 6.475 -17.204 -24.967 1.00 96.12 100 ARG A O 1
ATOM 816 N N . GLY A 1 101 ? 5.844 -15.878 -23.260 1.00 96.00 101 GLY A N 1
ATOM 817 C CA . GLY A 1 101 ? 4.436 -15.753 -23.630 1.00 96.00 101 GLY A CA 1
ATOM 818 C C . GLY A 1 101 ? 4.164 -14.746 -24.744 1.00 96.00 101 GLY A C 1
ATOM 819 O O . GLY A 1 101 ? 3.020 -14.599 -25.161 1.00 96.00 101 GLY A O 1
ATOM 820 N N . ILE A 1 102 ? 5.185 -14.049 -25.259 1.00 96.12 102 ILE A N 1
ATOM 821 C CA . ILE A 1 102 ? 4.981 -12.909 -26.165 1.00 96.12 102 ILE A CA 1
ATOM 822 C C . ILE A 1 102 ? 4.184 -13.260 -27.428 1.00 96.12 102 ILE A C 1
ATOM 824 O O . ILE A 1 102 ? 3.425 -12.431 -27.920 1.00 96.12 102 ILE A O 1
ATOM 828 N N . SER A 1 103 ? 4.323 -14.486 -27.943 1.00 96.88 103 SER A N 1
ATOM 829 C CA . SER A 1 103 ? 3.597 -14.952 -29.129 1.00 96.88 103 SER A CA 1
ATOM 830 C C . SER A 1 103 ? 2.153 -15.373 -28.851 1.00 96.88 103 SER A C 1
ATOM 832 O O . SER A 1 103 ? 1.402 -15.557 -29.804 1.00 96.88 103 SER A O 1
ATOM 834 N N . VAL A 1 104 ? 1.778 -15.566 -27.582 1.00 97.06 104 VAL A N 1
ATOM 835 C CA . VAL A 1 104 ? 0.441 -16.032 -27.170 1.00 97.06 104 VAL A CA 1
ATOM 836 C C . VAL A 1 104 ? -0.376 -14.962 -26.445 1.00 97.06 104 VAL A C 1
ATOM 838 O O . VAL A 1 104 ? -1.586 -15.129 -26.301 1.00 97.06 104 VAL A O 1
ATOM 841 N N . TYR A 1 105 ? 0.229 -13.849 -26.027 1.00 96.25 105 TYR A N 1
ATOM 842 C CA . TYR A 1 105 ? -0.513 -12.721 -25.459 1.00 96.25 105 TYR A CA 1
ATOM 843 C C . TYR A 1 105 ? -1.490 -12.104 -26.466 1.00 96.25 105 TYR A C 1
ATOM 845 O O . TYR A 1 105 ? -1.179 -11.942 -27.646 1.00 96.25 105 TYR A O 1
ATOM 853 N N . ASN A 1 106 ? -2.667 -11.718 -25.976 1.00 96.25 106 ASN A N 1
ATOM 854 C CA . ASN A 1 106 ? -3.837 -11.271 -26.731 1.00 96.25 106 ASN A CA 1
ATOM 855 C C . ASN A 1 106 ? -4.407 -12.325 -27.700 1.00 96.25 106 ASN A C 1
ATOM 857 O O . ASN A 1 106 ? -5.014 -11.980 -28.717 1.00 96.25 106 ASN A O 1
ATOM 861 N N . THR A 1 107 ? -4.225 -13.613 -27.395 1.00 97.88 107 THR A N 1
ATOM 862 C CA . THR A 1 107 ? -4.820 -14.740 -28.136 1.00 97.88 107 THR A CA 1
ATOM 863 C C . THR A 1 107 ? -5.676 -15.609 -27.210 1.00 97.88 107 THR A C 1
ATOM 865 O O . THR A 1 107 ? -5.729 -15.377 -26.003 1.00 97.88 107 THR A O 1
ATOM 868 N N . SER A 1 108 ? -6.337 -16.638 -27.751 1.00 97.81 108 SER A N 1
ATOM 869 C CA . SER A 1 108 ? -7.085 -17.617 -26.944 1.00 97.81 108 SER A CA 1
ATOM 870 C C . SER A 1 108 ? -6.215 -18.387 -25.947 1.00 97.81 108 SER A C 1
ATOM 872 O O . SER A 1 108 ? -6.740 -18.908 -24.965 1.00 97.81 108 SER A O 1
ATOM 874 N N . ASP A 1 109 ? -4.905 -18.453 -26.189 1.00 97.69 109 ASP A N 1
ATOM 875 C CA . ASP A 1 109 ? -3.981 -19.297 -25.430 1.00 97.69 109 ASP A CA 1
ATOM 876 C C . ASP A 1 109 ? -3.370 -18.564 -24.221 1.00 97.69 109 ASP A C 1
ATOM 878 O O . ASP A 1 109 ? -2.733 -19.189 -23.372 1.00 97.69 109 ASP A O 1
ATOM 882 N N . GLU A 1 110 ? -3.590 -17.247 -24.099 1.00 98.06 110 GLU A N 1
ATOM 883 C CA . GLU A 1 110 ? -3.038 -16.415 -23.023 1.00 98.06 110 GLU A CA 1
ATOM 884 C C . GLU A 1 110 ? -3.440 -16.917 -21.633 1.00 98.06 110 GLU A C 1
ATOM 886 O O . GLU A 1 110 ? -2.583 -17.073 -20.766 1.00 98.06 110 GLU A O 1
ATOM 891 N N . ALA A 1 111 ? -4.726 -17.210 -21.420 1.00 97.75 111 ALA A N 1
ATOM 892 C CA . ALA A 1 111 ? -5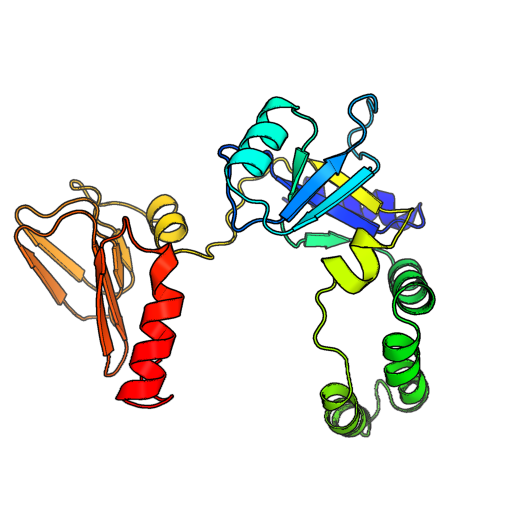.224 -17.631 -20.111 1.00 97.75 111 ALA A CA 1
ATOM 893 C C . ALA A 1 111 ? -4.537 -18.917 -19.629 1.00 97.75 111 ALA A C 1
ATOM 895 O O . ALA A 1 111 ? -4.127 -19.007 -18.472 1.00 97.75 111 ALA A O 1
ATOM 896 N N . HIS A 1 112 ? -4.349 -19.877 -20.538 1.00 97.62 112 HIS A N 1
ATOM 897 C CA . HIS A 1 112 ? -3.658 -21.126 -20.235 1.00 97.62 112 HIS A CA 1
ATOM 898 C C . HIS A 1 112 ? -2.172 -20.893 -19.938 1.00 97.62 112 HIS A C 1
ATOM 900 O O . HIS A 1 112 ? -1.643 -21.427 -18.964 1.00 97.62 112 HIS A O 1
ATOM 906 N N . PHE A 1 113 ? -1.507 -20.044 -20.731 1.00 98.06 113 PHE A N 1
ATOM 907 C CA . PHE A 1 113 ? -0.113 -19.677 -20.494 1.00 98.06 113 PHE A CA 1
ATOM 908 C C . PHE A 1 113 ? 0.083 -19.020 -19.120 1.00 98.06 113 PHE A C 1
ATOM 910 O O . PHE A 1 113 ? 1.035 -19.361 -18.413 1.00 98.06 113 PHE A O 1
ATOM 917 N N . ILE A 1 114 ? -0.801 -18.094 -18.733 1.00 97.75 114 ILE A N 1
ATOM 918 C CA . ILE A 1 114 ? -0.736 -17.429 -17.429 1.00 97.75 114 ILE A CA 1
ATOM 919 C C . ILE A 1 114 ? -0.966 -18.439 -16.304 1.00 97.75 114 ILE A C 1
ATOM 921 O O . ILE A 1 114 ? -0.147 -18.490 -15.392 1.00 97.75 114 ILE A O 1
ATOM 925 N N . GLU A 1 115 ? -2.003 -19.277 -16.373 1.00 96.88 115 GLU A N 1
ATOM 926 C CA . GLU A 1 115 ? -2.284 -20.286 -15.338 1.00 96.88 115 GLU A CA 1
ATOM 927 C C . GLU A 1 115 ? -1.094 -21.235 -15.113 1.00 96.88 115 GLU A C 1
ATOM 929 O O . GLU A 1 115 ? -0.698 -21.478 -13.973 1.00 96.88 115 GLU A O 1
ATOM 934 N N . GLU A 1 116 ? -0.467 -21.711 -16.192 1.00 96.69 116 GLU A N 1
ATOM 935 C CA . GLU A 1 116 ? 0.663 -22.641 -16.109 1.00 96.69 116 GLU A CA 1
ATOM 936 C C . GLU A 1 116 ? 1.942 -21.989 -15.554 1.00 96.69 116 GLU A C 1
ATOM 938 O O . GLU A 1 116 ? 2.751 -22.646 -14.892 1.00 96.69 116 GLU A O 1
ATOM 943 N N . ASN A 1 117 ? 2.180 -20.710 -15.862 1.00 97.25 117 ASN A N 1
ATOM 944 C CA . ASN A 1 117 ? 3.447 -20.051 -15.541 1.00 97.25 117 ASN A CA 1
ATOM 945 C C . ASN A 1 117 ? 3.383 -19.193 -14.277 1.00 97.25 117 ASN A C 1
ATOM 947 O O . ASN A 1 117 ? 4.400 -19.070 -13.598 1.00 97.25 117 ASN A O 1
ATOM 951 N N . TYR A 1 118 ? 2.218 -18.670 -13.894 1.00 96.69 118 TYR A N 1
ATOM 952 C CA . TYR A 1 118 ? 2.083 -17.833 -12.701 1.00 96.69 118 TYR A CA 1
ATOM 953 C C . TYR A 1 118 ? 2.436 -18.592 -11.415 1.00 96.69 118 TYR A C 1
ATOM 955 O O . TYR A 1 118 ? 3.074 -18.034 -10.529 1.00 96.69 118 TYR A O 1
ATOM 963 N N . THR A 1 119 ? 2.138 -19.893 -11.330 1.00 95.38 119 THR A N 1
ATOM 964 C CA . THR A 1 119 ? 2.520 -20.726 -10.171 1.00 95.38 119 THR A CA 1
ATOM 965 C C . THR A 1 119 ? 4.030 -20.950 -10.046 1.00 95.38 119 THR A C 1
ATOM 967 O O . THR A 1 119 ? 4.497 -21.397 -9.002 1.00 95.38 119 THR A O 1
ATOM 970 N N . LYS A 1 120 ? 4.793 -20.688 -11.116 1.00 96.31 120 LYS A N 1
ATOM 971 C CA . LYS A 1 120 ? 6.261 -20.779 -11.149 1.00 96.31 120 LYS A CA 1
ATOM 972 C C . LYS A 1 120 ? 6.922 -19.436 -10.816 1.00 96.31 120 LYS A C 1
ATOM 974 O O . LYS A 1 120 ? 8.139 -19.398 -10.647 1.00 96.31 120 LYS A O 1
ATOM 979 N N . ALA A 1 121 ? 6.151 -18.347 -10.779 1.00 96.12 121 ALA A N 1
ATOM 980 C CA . ALA A 1 121 ? 6.657 -17.018 -10.484 1.00 96.12 121 ALA A CA 1
ATOM 981 C C . ALA A 1 121 ? 7.035 -16.895 -9.004 1.00 96.12 121 ALA A C 1
ATOM 983 O O . ALA A 1 121 ? 6.387 -17.458 -8.121 1.00 96.12 121 ALA A O 1
ATOM 984 N N . GLU A 1 122 ? 8.092 -16.137 -8.736 1.00 94.31 122 GLU A N 1
ATOM 985 C CA . GLU A 1 122 ? 8.468 -15.786 -7.373 1.00 94.31 122 GLU A CA 1
ATOM 986 C C . GLU A 1 122 ? 7.394 -14.892 -6.737 1.00 94.31 122 GLU A C 1
ATOM 988 O O . GLU A 1 122 ? 6.908 -13.947 -7.359 1.00 94.31 122 GLU A O 1
ATOM 993 N N . ASN A 1 123 ? 7.034 -15.176 -5.483 1.00 94.12 123 ASN A N 1
ATOM 994 C CA . ASN A 1 123 ? 6.130 -14.329 -4.711 1.00 94.12 123 ASN A CA 1
ATOM 995 C C . ASN A 1 123 ? 6.905 -13.144 -4.113 1.00 94.12 123 ASN A C 1
ATOM 997 O O . ASN A 1 123 ? 7.351 -13.200 -2.966 1.00 94.12 123 ASN A O 1
ATOM 1001 N N . ILE A 1 124 ? 7.085 -12.096 -4.916 1.00 93.06 124 ILE A N 1
ATOM 1002 C CA . ILE A 1 124 ? 7.837 -10.886 -4.571 1.00 93.06 124 ILE A CA 1
ATOM 1003 C C . ILE A 1 124 ? 7.013 -9.632 -4.899 1.00 93.06 124 ILE A C 1
ATOM 1005 O O . ILE A 1 124 ? 6.321 -9.580 -5.917 1.00 93.06 124 ILE A O 1
ATOM 1009 N N . SER A 1 125 ? 7.059 -8.613 -4.033 1.00 91.38 125 SER A N 1
ATOM 1010 C CA . SER A 1 125 ? 6.379 -7.338 -4.295 1.00 91.38 125 SER A CA 1
ATOM 1011 C C . SER A 1 125 ? 7.142 -6.499 -5.318 1.00 91.38 125 SER A C 1
ATOM 1013 O O . SER A 1 125 ? 8.350 -6.647 -5.490 1.00 91.38 125 SER A O 1
ATOM 1015 N N . VAL A 1 126 ? 6.449 -5.564 -5.969 1.00 92.31 126 VAL A N 1
ATOM 1016 C CA . VAL A 1 126 ? 7.070 -4.630 -6.920 1.00 92.31 126 VAL A CA 1
ATOM 1017 C C . VAL A 1 126 ? 8.125 -3.734 -6.252 1.00 92.31 126 VAL A C 1
ATOM 1019 O O . VAL A 1 126 ? 9.145 -3.417 -6.868 1.00 92.31 126 VAL A O 1
ATOM 1022 N N . ASP A 1 127 ? 7.924 -3.393 -4.976 1.00 89.44 127 ASP A N 1
ATOM 1023 C CA . ASP A 1 127 ? 8.857 -2.594 -4.181 1.00 89.44 127 ASP A CA 1
ATOM 1024 C C . ASP A 1 127 ? 10.227 -3.273 -4.086 1.00 89.44 127 ASP A C 1
ATOM 1026 O O . ASP A 1 127 ? 11.241 -2.692 -4.478 1.00 89.44 127 ASP A O 1
ATOM 1030 N N . TYR A 1 128 ? 10.249 -4.544 -3.674 1.00 89.62 128 TYR A N 1
ATOM 1031 C CA . TYR A 1 128 ? 11.479 -5.335 -3.604 1.00 89.62 128 TYR A CA 1
ATOM 1032 C C . TYR A 1 128 ? 12.011 -5.709 -4.988 1.00 89.62 128 TYR A C 1
ATOM 1034 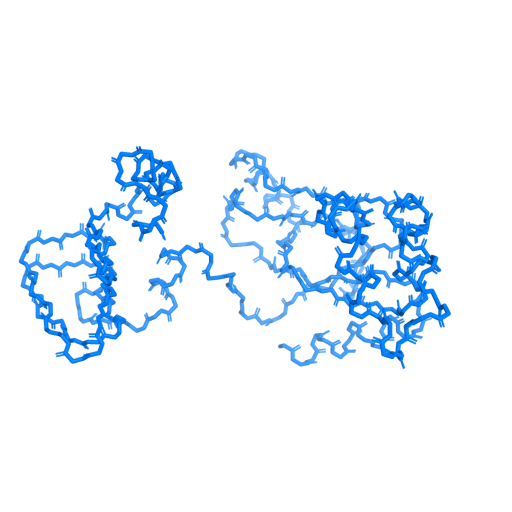O O . TYR A 1 128 ? 13.219 -5.665 -5.226 1.00 89.62 128 TYR A O 1
ATOM 1042 N N . ALA A 1 129 ? 11.113 -6.073 -5.906 1.00 93.00 129 ALA A N 1
ATOM 1043 C CA . ALA A 1 129 ? 11.472 -6.573 -7.223 1.00 93.00 129 ALA A CA 1
ATOM 1044 C C . ALA A 1 129 ? 12.211 -5.528 -8.063 1.00 93.00 129 ALA A C 1
ATOM 1046 O O . ALA A 1 129 ? 13.216 -5.857 -8.699 1.00 93.00 129 ALA A O 1
ATOM 1047 N N . ILE A 1 130 ? 11.714 -4.285 -8.084 1.00 94.44 130 ILE A N 1
ATOM 1048 C CA . ILE A 1 130 ? 12.233 -3.240 -8.975 1.00 94.44 130 ILE A CA 1
ATOM 1049 C C 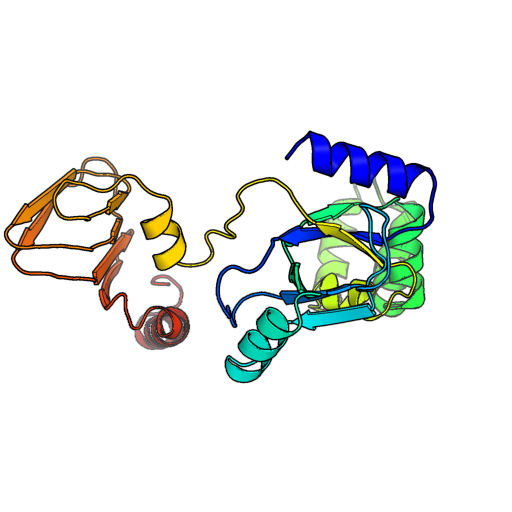. ILE A 1 130 ? 12.500 -1.899 -8.289 1.00 94.44 130 ILE A C 1
ATOM 1051 O O . ILE A 1 130 ? 13.471 -1.251 -8.674 1.00 94.44 130 ILE A O 1
ATOM 1055 N N . MET A 1 131 ? 11.718 -1.466 -7.293 1.00 92.56 131 MET A N 1
ATOM 1056 C CA . MET A 1 131 ? 11.875 -0.111 -6.730 1.00 92.56 131 MET A CA 1
ATOM 1057 C C . MET A 1 131 ? 13.145 0.021 -5.883 1.00 92.56 131 MET A C 1
ATOM 1059 O O . MET A 1 131 ? 13.881 0.991 -6.031 1.00 92.56 131 MET A O 1
ATOM 1063 N N . GLU A 1 132 ? 13.458 -0.973 -5.052 1.00 89.56 132 GLU A N 1
ATOM 1064 C CA . GLU A 1 132 ? 14.690 -0.996 -4.251 1.00 89.56 132 GLU A CA 1
ATOM 1065 C C . GLU A 1 132 ? 15.960 -1.189 -5.092 1.00 89.56 132 GLU A C 1
ATOM 1067 O O . GLU A 1 132 ? 17.041 -0.760 -4.691 1.00 89.56 132 GLU A O 1
ATOM 1072 N N . GLN A 1 133 ? 15.837 -1.825 -6.258 1.00 90.88 133 GLN A N 1
ATOM 1073 C CA . GLN A 1 133 ? 16.975 -2.200 -7.105 1.00 90.88 133 GLN A CA 1
ATOM 1074 C C . GLN A 1 133 ? 17.308 -1.148 -8.174 1.00 90.88 133 GLN A C 1
ATOM 1076 O O . GLN A 1 133 ? 18.415 -1.131 -8.717 1.00 90.88 133 GLN A O 1
ATOM 1081 N N . SER A 1 134 ? 16.353 -0.283 -8.518 1.00 92.75 134 SER A N 1
ATOM 1082 C CA . SER A 1 134 ? 16.482 0.643 -9.646 1.00 92.75 134 SER A CA 1
ATOM 1083 C C . SER A 1 134 ? 17.156 1.958 -9.253 1.00 92.75 134 SER A C 1
ATOM 1085 O O . SER A 1 134 ? 16.927 2.517 -8.186 1.00 92.75 134 SER A O 1
ATOM 1087 N N . SER A 1 135 ? 17.976 2.505 -10.155 1.00 92.38 135 SER A N 1
ATOM 1088 C CA . SER A 1 135 ? 18.712 3.764 -9.926 1.00 92.38 135 SER A CA 1
ATOM 1089 C C . SER A 1 135 ? 17.990 5.021 -10.438 1.00 92.38 135 SER A C 1
ATOM 1091 O O . SER A 1 135 ? 18.412 6.151 -10.156 1.00 92.38 135 SER A O 1
ATOM 1093 N N . ASN A 1 136 ? 16.909 4.827 -11.196 1.00 95.44 136 ASN A N 1
ATOM 1094 C CA . ASN A 1 136 ? 16.078 5.848 -11.832 1.00 95.44 136 ASN A CA 1
ATOM 1095 C C . ASN A 1 136 ? 14.710 5.985 -11.144 1.00 95.44 136 ASN A C 1
ATOM 1097 O O . ASN A 1 136 ? 13.686 6.171 -11.804 1.00 95.44 136 ASN A O 1
ATOM 1101 N N . VAL A 1 137 ? 14.695 5.885 -9.814 1.00 96.44 137 VAL A N 1
ATOM 1102 C CA . VAL A 1 137 ? 13.472 6.011 -9.022 1.00 96.44 137 VAL A CA 1
ATOM 1103 C C . VAL A 1 137 ? 13.278 7.440 -8.531 1.00 96.44 137 VAL A C 1
ATOM 1105 O O . VAL A 1 137 ? 14.214 8.099 -8.063 1.00 96.44 137 VAL A O 1
ATOM 1108 N N . TYR A 1 138 ? 12.043 7.917 -8.644 1.00 96.94 138 TYR A N 1
ATOM 1109 C CA . TYR A 1 138 ? 11.641 9.268 -8.288 1.00 96.94 138 TYR A CA 1
ATOM 1110 C C . TYR A 1 138 ? 10.377 9.248 -7.434 1.00 96.94 138 TYR A C 1
ATOM 1112 O O . TYR A 1 138 ? 9.561 8.333 -7.518 1.00 96.94 138 TYR A O 1
ATOM 1120 N N . VAL A 1 139 ? 10.222 10.276 -6.605 1.00 97.06 139 VAL A N 1
ATOM 1121 C CA . VAL A 1 139 ? 9.044 10.466 -5.764 1.00 97.06 139 VAL A CA 1
ATOM 1122 C C . VAL A 1 139 ? 8.503 11.879 -5.912 1.00 97.06 139 VAL A C 1
ATOM 1124 O O . VAL A 1 139 ? 9.257 12.859 -5.892 1.00 97.06 139 VAL A O 1
ATOM 1127 N N . LEU A 1 140 ? 7.184 11.982 -6.035 1.00 97.00 140 LEU A N 1
ATOM 1128 C CA . LEU A 1 140 ? 6.451 13.233 -5.886 1.00 97.00 140 LEU A CA 1
ATOM 1129 C C . LEU A 1 140 ? 5.774 13.233 -4.505 1.00 97.00 140 LEU A C 1
ATOM 1131 O O . LEU A 1 140 ? 4.938 12.362 -4.251 1.00 97.00 140 LEU A O 1
ATOM 1135 N N . PRO A 1 141 ? 6.111 14.175 -3.602 1.00 95.62 141 PRO A N 1
ATOM 1136 C CA . PRO A 1 141 ? 5.346 14.373 -2.378 1.00 95.62 141 PRO A CA 1
ATOM 1137 C C . PRO A 1 141 ? 3.892 14.721 -2.719 1.00 95.62 141 PRO A C 1
ATOM 1139 O O . PRO A 1 141 ? 3.628 15.743 -3.352 1.00 95.62 141 PRO A O 1
ATOM 1142 N N . ALA A 1 142 ? 2.964 13.857 -2.319 1.00 94.56 142 ALA A N 1
ATOM 1143 C CA . ALA A 1 142 ? 1.544 14.005 -2.592 1.00 94.56 142 ALA A CA 1
ATOM 1144 C C . ALA A 1 142 ? 0.928 15.147 -1.774 1.00 94.56 142 ALA A C 1
ATOM 1146 O O . ALA A 1 142 ? 1.327 15.422 -0.640 1.00 94.56 142 ALA A O 1
ATOM 1147 N N . THR A 1 143 ? -0.083 15.789 -2.353 1.00 90.56 143 THR A N 1
ATOM 1148 C CA . THR A 1 143 ? -0.808 16.927 -1.764 1.00 90.56 143 THR A CA 1
ATOM 1149 C C . THR A 1 143 ? -2.229 16.577 -1.320 1.00 90.56 143 THR A C 1
ATOM 1151 O O . THR A 1 143 ? -2.976 17.457 -0.898 1.00 90.56 143 THR A O 1
ATOM 1154 N N . PHE A 1 144 ? -2.620 15.306 -1.433 1.00 89.25 144 PHE A N 1
ATOM 1155 C CA . PHE A 1 144 ? -3.940 14.804 -1.054 1.00 89.25 144 PHE A CA 1
ATOM 1156 C C . PHE A 1 144 ? -3.882 13.930 0.197 1.00 89.25 144 PHE A C 1
ATOM 1158 O O . PHE A 1 144 ? -2.854 13.317 0.483 1.00 89.25 144 PHE A O 1
ATOM 1165 N N . ASP A 1 145 ? -5.016 13.848 0.890 1.00 83.62 145 ASP A N 1
ATOM 1166 C CA . ASP A 1 145 ? -5.199 12.939 2.016 1.00 83.62 145 ASP A CA 1
ATOM 1167 C C . ASP A 1 145 ? -5.183 11.489 1.530 1.00 83.62 145 ASP A C 1
ATOM 1169 O O . ASP A 1 145 ? -5.800 11.142 0.518 1.00 83.62 145 ASP A O 1
ATOM 1173 N N . TRP A 1 146 ? -4.451 10.643 2.245 1.00 86.62 146 TRP A N 1
ATOM 1174 C CA . TRP A 1 146 ? -4.279 9.239 1.909 1.00 86.62 146 TRP A CA 1
ATOM 1175 C C . TRP A 1 146 ? -4.321 8.396 3.177 1.00 86.62 146 TRP A C 1
ATOM 1177 O O . TRP A 1 146 ? -3.714 8.740 4.191 1.00 86.62 146 TRP A O 1
ATOM 1187 N N . SER A 1 147 ? -5.010 7.269 3.071 1.00 76.56 147 SER A N 1
ATOM 1188 C CA . SER A 1 147 ? -5.063 6.206 4.062 1.00 76.56 147 SER A CA 1
ATOM 1189 C C . SER A 1 147 ? -5.084 4.892 3.291 1.00 76.56 147 SER A C 1
ATOM 1191 O O . SER A 1 147 ? -5.814 4.773 2.304 1.00 76.56 147 SER A O 1
ATOM 1193 N N . ASP A 1 148 ? -4.284 3.912 3.707 1.00 73.88 148 ASP A N 1
ATOM 1194 C CA . ASP A 1 148 ? -4.311 2.576 3.102 1.00 73.88 148 ASP A CA 1
ATOM 1195 C C . ASP A 1 148 ? -5.559 1.776 3.512 1.00 73.88 148 ASP A C 1
ATOM 1197 O O . ASP A 1 148 ? -5.803 0.702 2.963 1.00 73.88 148 ASP A O 1
ATOM 1201 N N . LEU A 1 149 ? -6.338 2.296 4.477 1.00 72.56 149 LEU A N 1
ATOM 1202 C CA . LEU A 1 149 ? -7.468 1.623 5.123 1.00 72.56 149 LEU A CA 1
ATOM 1203 C C . LEU A 1 149 ? -7.135 0.171 5.519 1.00 72.56 149 LEU A C 1
ATOM 1205 O O . LEU A 1 149 ? -8.004 -0.701 5.522 1.00 72.56 149 LEU A O 1
ATOM 1209 N N . GLY A 1 150 ? -5.868 -0.092 5.854 1.00 71.44 150 GLY A N 1
ATOM 1210 C CA . GLY A 1 150 ? -5.356 -1.431 6.141 1.00 71.44 150 GLY A CA 1
ATOM 1211 C C . GLY A 1 150 ? -5.665 -1.913 7.558 1.00 71.44 150 GLY A C 1
ATOM 1212 O O . GLY A 1 150 ? -5.426 -3.079 7.877 1.00 71.44 150 GLY A O 1
ATOM 1213 N N . THR A 1 151 ? -6.186 -1.026 8.410 1.00 79.81 151 THR A N 1
ATOM 1214 C CA . THR A 1 151 ? -6.493 -1.277 9.822 1.00 79.81 151 THR A CA 1
ATOM 1215 C C . THR A 1 151 ? -7.897 -0.753 10.169 1.00 79.81 151 THR A C 1
ATOM 1217 O O . THR A 1 151 ? -8.366 0.242 9.614 1.00 79.81 151 THR A O 1
ATOM 1220 N N . TRP A 1 152 ? -8.591 -1.427 11.084 1.00 87.12 152 TRP A N 1
ATOM 1221 C CA . TRP A 1 152 ? -9.781 -0.945 11.786 1.00 87.12 152 TRP A CA 1
ATOM 1222 C C . TRP A 1 152 ? -9.560 0.402 12.469 1.00 87.12 152 TRP A C 1
ATOM 1224 O O . TRP A 1 152 ? -10.495 1.198 12.487 1.00 87.12 152 TRP A O 1
ATOM 1234 N N . GLY A 1 153 ? -8.365 0.682 12.994 1.00 84.75 153 GLY A N 1
ATOM 1235 C CA . GLY A 1 153 ? -8.003 2.006 13.501 1.00 84.75 153 GLY A CA 1
ATOM 1236 C C . GLY A 1 153 ? -8.105 3.080 12.416 1.00 84.75 153 GLY A C 1
ATOM 1237 O O . GLY A 1 153 ? -8.852 4.043 12.574 1.00 84.75 153 GLY A O 1
ATOM 1238 N N . SER A 1 154 ? -7.459 2.859 11.265 1.00 83.75 154 SER A N 1
ATOM 1239 C CA . SER A 1 154 ? -7.555 3.756 10.103 1.00 83.75 154 SER A CA 1
ATOM 1240 C C . SER A 1 154 ? -8.999 3.921 9.628 1.00 83.75 154 SER A C 1
ATOM 1242 O O . SER A 1 154 ? -9.432 5.025 9.317 1.00 83.75 154 SER A O 1
ATOM 1244 N N . LEU A 1 155 ? -9.772 2.832 9.599 1.00 87.56 155 LEU A N 1
ATOM 1245 C CA . LEU A 1 155 ? -11.180 2.885 9.213 1.00 87.56 155 LEU A CA 1
ATOM 1246 C C . LEU A 1 155 ? -12.025 3.684 10.220 1.00 87.56 155 LEU A C 1
ATOM 1248 O O . LEU A 1 155 ? -12.908 4.441 9.825 1.00 87.56 155 LEU A O 1
ATOM 1252 N N . TYR A 1 156 ? -11.758 3.531 11.517 1.00 91.69 156 TYR A N 1
ATOM 1253 C CA . TYR A 1 156 ? -12.418 4.290 12.576 1.00 91.69 156 TYR A CA 1
ATOM 1254 C C . TYR A 1 156 ? -12.132 5.788 12.460 1.00 91.69 156 TYR A C 1
ATOM 1256 O O . TYR A 1 156 ? -13.044 6.595 12.643 1.00 91.69 156 TYR A O 1
ATOM 1264 N N . ASP A 1 157 ? -10.900 6.175 12.130 1.00 87.94 157 ASP A N 1
ATOM 1265 C CA . ASP A 1 157 ? -10.511 7.581 12.001 1.00 87.94 157 ASP A CA 1
ATOM 1266 C C . ASP A 1 157 ? -11.239 8.276 10.843 1.00 87.94 157 ASP A C 1
ATOM 1268 O O . ASP A 1 157 ? -11.763 9.376 11.036 1.00 87.94 157 ASP A O 1
ATOM 1272 N N . GLU A 1 158 ? -11.382 7.593 9.705 1.00 87.38 158 GLU A N 1
ATOM 1273 C CA . GLU A 1 158 ? -12.002 8.131 8.484 1.00 87.38 158 GLU A CA 1
ATOM 1274 C C . GLU A 1 158 ? -13.538 8.153 8.512 1.00 87.38 158 GLU A C 1
ATOM 1276 O O . GLU A 1 158 ? -14.177 8.942 7.811 1.00 87.38 158 GLU A O 1
ATOM 1281 N N . LEU A 1 159 ? -14.167 7.282 9.304 1.00 91.62 159 LEU A N 1
ATOM 1282 C CA . LEU A 1 159 ? -15.620 7.160 9.302 1.00 91.62 159 LEU A CA 1
ATOM 1283 C C . LEU A 1 159 ? -16.322 8.181 10.214 1.00 91.62 159 LEU A C 1
ATOM 1285 O O . LEU A 1 159 ? -15.779 8.590 11.252 1.00 91.62 159 LEU A O 1
ATOM 1289 N N . PRO A 1 160 ? -17.573 8.560 9.866 1.00 92.50 160 PRO A N 1
ATOM 1290 C CA . PRO A 1 160 ? -18.413 9.381 10.723 1.00 92.50 160 PRO A CA 1
ATOM 1291 C C . PRO A 1 160 ? -18.622 8.724 12.086 1.00 92.50 160 PRO A C 1
ATOM 1293 O O . PRO A 1 160 ? -18.922 7.533 12.185 1.00 92.50 160 PRO A O 1
ATOM 1296 N N . LYS A 1 161 ? -18.490 9.542 13.125 1.00 96.50 161 LYS A N 1
ATOM 1297 C CA . LYS A 1 161 ? -18.647 9.155 14.523 1.00 96.50 161 LYS A CA 1
ATOM 1298 C C . LYS A 1 161 ? -19.973 9.683 15.061 1.00 96.50 161 LYS A C 1
ATOM 1300 O O . LYS A 1 161 ? -20.418 10.757 14.652 1.00 96.50 161 LYS A O 1
ATOM 1305 N N . ASP A 1 162 ? -20.593 8.935 15.967 1.00 95.69 162 ASP A N 1
ATOM 1306 C CA . ASP A 1 162 ? -21.715 9.431 16.764 1.00 95.69 162 ASP A CA 1
ATOM 1307 C C . ASP A 1 162 ? -21.239 10.380 17.887 1.00 95.69 162 ASP A C 1
ATOM 1309 O O . ASP A 1 162 ? -20.049 10.672 18.028 1.00 95.69 162 ASP A O 1
ATOM 1313 N N . GLU A 1 163 ? -22.175 10.865 18.705 1.00 96.19 163 GLU A N 1
ATOM 1314 C CA . GLU A 1 163 ? -21.901 11.783 19.823 1.00 96.19 163 GLU A CA 1
ATOM 1315 C C . GLU A 1 163 ? -20.954 11.198 20.890 1.00 96.19 163 GLU A C 1
ATOM 1317 O O . GLU A 1 163 ? -20.319 11.948 21.631 1.00 96.19 163 GLU A O 1
ATOM 1322 N N . ASN A 1 164 ? -20.825 9.869 20.948 1.00 96.19 164 ASN A N 1
ATOM 1323 C CA . ASN A 1 164 ? -19.966 9.132 21.873 1.00 96.19 164 ASN A CA 1
ATOM 1324 C C . ASN A 1 164 ? -18.739 8.535 21.165 1.00 96.19 164 ASN A C 1
ATOM 1326 O O . ASN A 1 164 ? -18.120 7.599 21.664 1.00 96.19 164 ASN A O 1
ATOM 1330 N N . ASN A 1 165 ? -18.366 9.064 20.001 1.00 97.25 165 ASN A N 1
ATOM 1331 C CA . ASN A 1 165 ? -17.250 8.576 19.199 1.00 97.25 165 ASN A CA 1
ATOM 1332 C C . ASN A 1 165 ? -17.378 7.112 18.739 1.00 97.25 165 ASN A C 1
ATOM 1334 O O . ASN A 1 165 ? -16.371 6.493 18.423 1.00 97.25 165 ASN A O 1
ATOM 1338 N N . ASN A 1 166 ? -18.574 6.525 18.685 1.00 97.81 166 ASN A N 1
ATOM 1339 C CA . ASN A 1 166 ? -18.741 5.209 18.073 1.00 97.81 166 ASN A CA 1
ATOM 1340 C C . ASN A 1 166 ? -18.897 5.335 16.556 1.00 97.81 166 ASN A C 1
ATOM 1342 O O . ASN A 1 166 ? -19.505 6.275 16.044 1.00 97.81 166 ASN A O 1
ATOM 1346 N N . VAL A 1 167 ? -18.389 4.340 15.840 1.00 97.62 167 VAL A N 1
ATOM 1347 C CA . VAL A 1 167 ? -18.512 4.194 14.392 1.00 97.62 167 VAL A CA 1
ATOM 1348 C C . VAL A 1 167 ? -19.370 2.969 14.102 1.00 97.62 167 VAL A C 1
ATOM 1350 O O . VAL A 1 167 ? -19.071 1.876 14.580 1.00 97.62 167 VAL A O 1
ATOM 1353 N N . MET A 1 168 ? -20.414 3.134 13.287 1.00 96.12 168 MET A N 1
ATOM 1354 C CA . MET A 1 168 ? -21.253 2.033 12.807 1.00 96.12 168 MET A CA 1
ATOM 1355 C C . MET A 1 168 ? -21.093 1.853 11.295 1.00 96.12 168 MET A C 1
ATOM 1357 O O . MET A 1 168 ? -21.400 2.749 10.511 1.00 96.12 168 MET A O 1
ATOM 1361 N N . VAL A 1 169 ? -20.674 0.659 10.884 1.00 94.56 169 VAL A N 1
ATOM 1362 C CA . VAL A 1 169 ? -20.549 0.222 9.491 1.00 94.56 169 VAL A CA 1
ATOM 1363 C C . VAL A 1 169 ? -21.604 -0.839 9.221 1.00 94.56 169 VAL A C 1
ATOM 1365 O O . VAL A 1 169 ? -21.512 -1.947 9.743 1.00 94.56 169 VAL A O 1
ATOM 1368 N N . ASN A 1 170 ? -22.574 -0.523 8.361 1.00 91.62 170 ASN A N 1
ATOM 1369 C CA . ASN A 1 170 ? -23.673 -1.411 7.962 1.00 91.62 170 ASN A CA 1
ATOM 1370 C C . ASN A 1 170 ? -24.537 -1.908 9.140 1.00 91.62 170 ASN A C 1
ATOM 1372 O O . ASN A 1 170 ? -24.197 -2.859 9.836 1.00 91.62 170 ASN A O 1
ATOM 1376 N N . GLY A 1 171 ? -25.710 -1.297 9.324 1.00 92.88 171 GLY A N 1
ATOM 1377 C CA . GLY A 1 171 ? -26.686 -1.677 10.351 1.00 92.88 171 GLY A CA 1
ATOM 1378 C C . GLY A 1 171 ? -27.090 -0.483 11.212 1.00 92.88 171 GLY A C 1
ATOM 1379 O O . GLY A 1 171 ? -27.022 0.663 10.767 1.00 92.88 171 GLY A O 1
ATOM 1380 N N . SER A 1 172 ? -27.538 -0.746 12.435 1.00 95.88 172 SER A N 1
ATOM 1381 C CA . SER A 1 172 ? -27.920 0.292 13.397 1.00 95.88 172 SER A CA 1
ATOM 1382 C C . SER A 1 172 ? -27.332 -0.011 14.766 1.00 95.88 172 SER A C 1
ATOM 1384 O O . SER A 1 172 ? -27.337 -1.161 15.199 1.00 95.88 172 SER A O 1
ATOM 1386 N N . LEU A 1 173 ? -26.849 1.025 15.448 1.00 96.88 173 LEU A N 1
ATOM 1387 C CA . LEU A 1 173 ? -26.220 0.913 16.757 1.00 96.88 173 LEU A CA 1
ATOM 1388 C C . LEU A 1 173 ? -27.086 1.586 17.823 1.00 96.88 173 LEU A C 1
ATOM 1390 O O . LEU A 1 173 ? -27.457 2.749 17.685 1.00 96.88 173 LEU A O 1
ATOM 1394 N N . MET A 1 174 ? -27.370 0.857 18.899 1.00 96.94 174 MET A N 1
ATOM 1395 C CA . MET A 1 174 ? -27.867 1.403 20.157 1.00 96.94 174 MET A CA 1
ATOM 1396 C C . MET A 1 174 ? -26.773 1.231 21.210 1.00 96.94 174 MET A C 1
ATOM 1398 O O . MET A 1 174 ? -26.552 0.133 21.714 1.00 96.94 174 MET A O 1
ATOM 1402 N N . ALA A 1 175 ? -26.077 2.317 21.521 1.00 96.88 175 ALA A N 1
ATOM 1403 C CA . ALA A 1 175 ? -25.001 2.342 22.501 1.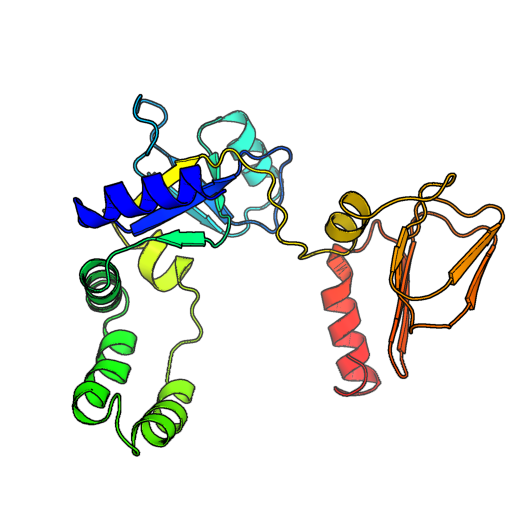00 96.88 175 ALA A CA 1
ATOM 1404 C C . ALA A 1 175 ? -25.468 3.050 23.780 1.00 96.88 175 ALA A C 1
ATOM 1406 O O . ALA A 1 175 ? -26.047 4.136 23.720 1.00 96.88 175 ALA A O 1
ATOM 1407 N N . LYS A 1 176 ? -25.210 2.439 24.937 1.00 97.44 176 LYS A N 1
ATOM 1408 C CA . LYS A 1 176 ? -25.431 3.027 26.260 1.00 97.44 176 LYS A CA 1
ATOM 1409 C C . LYS A 1 176 ? -24.134 2.963 27.056 1.00 97.44 176 LYS A C 1
ATOM 1411 O O . LYS A 1 176 ? -23.509 1.914 27.109 1.00 97.44 176 LYS A O 1
ATOM 1416 N N . ASP A 1 177 ? -23.706 4.080 27.637 1.00 96.38 177 ASP A N 1
ATOM 1417 C CA . ASP A 1 177 ? -22.453 4.161 28.409 1.00 96.38 177 ASP A CA 1
ATOM 1418 C C . ASP A 1 177 ? -21.220 3.610 27.645 1.00 96.38 177 ASP A C 1
ATOM 1420 O O . ASP A 1 177 ? -20.260 3.139 28.245 1.00 96.38 177 ASP A O 1
ATOM 1424 N N . ALA A 1 178 ? -21.250 3.649 26.307 1.00 97.69 178 ALA A N 1
ATOM 1425 C CA . ALA A 1 178 ? -20.275 3.019 25.420 1.00 97.69 178 ALA A CA 1
ATOM 1426 C C . ALA A 1 178 ? -19.673 4.056 24.462 1.00 97.69 178 ALA A C 1
ATOM 1428 O O . ALA A 1 178 ? -20.403 4.845 23.857 1.00 97.69 178 ALA A O 1
ATOM 1429 N N . THR A 1 179 ? -18.345 4.056 24.329 1.00 97.75 179 THR A N 1
ATOM 1430 C CA . THR A 1 179 ? -17.595 5.103 23.615 1.00 97.75 179 THR A CA 1
ATOM 1431 C C . THR A 1 179 ? -16.420 4.547 22.816 1.00 97.75 179 THR A C 1
ATOM 1433 O O . THR A 1 179 ? -15.809 3.547 23.193 1.00 97.75 179 THR A O 1
ATOM 1436 N N . GLY A 1 180 ? -16.087 5.193 21.701 1.00 97.19 180 GLY A N 1
ATOM 1437 C CA . GLY A 1 180 ? -14.869 4.894 20.941 1.00 97.19 180 GLY A CA 1
ATOM 1438 C C . GLY A 1 180 ? -14.847 3.536 20.229 1.00 97.19 180 GLY A C 1
ATOM 1439 O O . GLY A 1 180 ? -13.770 3.068 19.846 1.00 97.19 180 GLY A O 1
ATOM 1440 N N . ASN A 1 181 ? -15.999 2.878 20.064 1.00 97.94 181 ASN A N 1
ATOM 1441 C CA . ASN A 1 181 ? -16.086 1.567 19.418 1.00 97.94 181 ASN A CA 1
ATOM 1442 C C . ASN A 1 181 ? -16.196 1.689 17.894 1.00 97.94 181 ASN A C 1
ATOM 1444 O O . ASN A 1 181 ? -16.829 2.612 17.386 1.00 97.94 181 ASN A O 1
ATOM 1448 N N . ILE A 1 182 ? -15.674 0.707 17.161 1.00 97.38 182 ILE A N 1
ATOM 1449 C CA . ILE A 1 182 ? -16.007 0.491 15.748 1.00 97.38 182 ILE A CA 1
ATOM 1450 C C . ILE A 1 182 ? -16.816 -0.792 15.614 1.00 97.38 182 ILE A C 1
ATOM 1452 O O . ILE A 1 182 ? -16.378 -1.860 16.031 1.00 97.38 182 ILE A O 1
ATOM 1456 N N . VAL A 1 183 ? -18.013 -0.685 15.044 1.00 97.56 183 VAL A N 1
ATOM 1457 C CA . VAL A 1 183 ? -18.969 -1.784 14.921 1.00 97.56 183 VAL A CA 1
ATOM 1458 C C . VAL A 1 183 ? -19.273 -2.012 13.449 1.00 97.56 183 VAL A C 1
ATOM 1460 O O . VAL A 1 183 ? -19.819 -1.138 12.784 1.00 97.56 183 VAL A O 1
ATOM 1463 N N . ARG A 1 184 ? -18.963 -3.201 12.937 1.00 96.31 184 ARG A N 1
ATOM 1464 C CA . ARG A 1 184 ? -19.408 -3.674 11.624 1.00 96.31 184 ARG A CA 1
ATOM 1465 C C . ARG A 1 184 ? -20.423 -4.791 11.804 1.00 96.31 184 ARG A C 1
ATOM 1467 O O . ARG A 1 184 ? -20.126 -5.773 12.479 1.00 96.31 184 ARG A O 1
ATOM 1474 N N . SER A 1 185 ? -21.570 -4.691 11.141 1.00 96.62 185 SER A N 1
ATOM 1475 C CA . SER A 1 185 ? -22.557 -5.775 11.094 1.00 96.62 185 SER A CA 1
ATOM 1476 C C . SER A 1 185 ? -23.171 -5.916 9.697 1.00 96.62 185 SER A C 1
ATOM 1478 O O . SER A 1 185 ? -22.691 -5.337 8.718 1.00 96.62 185 SER A O 1
ATOM 1480 N N . ASN A 1 186 ? -24.197 -6.755 9.577 1.00 92.62 186 ASN A N 1
ATOM 1481 C CA . ASN A 1 186 ? -24.951 -6.929 8.346 1.00 92.62 186 ASN A CA 1
ATOM 1482 C C . ASN A 1 186 ? -26.030 -5.836 8.215 1.00 92.62 186 ASN A C 1
ATOM 1484 O O . ASN A 1 186 ? -26.610 -5.416 9.223 1.00 92.62 186 ASN A O 1
ATOM 1488 N N . PRO A 1 187 ? -26.364 -5.398 6.986 1.00 92.56 187 PRO A N 1
ATOM 1489 C CA . PRO A 1 187 ? -27.450 -4.449 6.761 1.00 92.56 187 PRO A CA 1
ATOM 1490 C C . PRO A 1 187 ? -28.753 -4.873 7.456 1.00 92.56 187 PRO A C 1
ATOM 1492 O O . PRO A 1 187 ? -29.159 -6.031 7.389 1.00 92.56 187 PRO A O 1
ATOM 1495 N N . GLY A 1 188 ? -29.412 -3.926 8.127 1.00 91.31 188 GLY A N 1
ATOM 1496 C CA . GLY A 1 188 ? -30.674 -4.155 8.842 1.00 91.31 188 GLY A CA 1
ATOM 1497 C C . GLY A 1 188 ? -30.546 -4.799 10.228 1.00 91.31 188 GLY A C 1
ATOM 1498 O O . GLY A 1 188 ? -31.543 -4.863 10.946 1.00 91.31 188 GLY A O 1
ATOM 1499 N N . LYS A 1 189 ? -29.352 -5.240 10.647 1.00 95.62 189 LYS A N 1
ATOM 1500 C CA . LYS A 1 189 ? -29.132 -5.742 12.008 1.00 95.62 189 LYS A CA 1
ATOM 1501 C C . LYS A 1 189 ? -28.985 -4.581 12.995 1.00 95.62 189 LYS A C 1
ATOM 1503 O O . LYS A 1 189 ? -28.303 -3.593 12.718 1.00 95.62 189 LYS A O 1
ATOM 1508 N N . ILE A 1 190 ? -29.637 -4.720 14.149 1.00 97.19 190 ILE A N 1
ATOM 1509 C CA . ILE A 1 190 ? -29.508 -3.802 15.284 1.00 97.19 190 ILE A CA 1
ATOM 1510 C C . ILE A 1 190 ? -28.488 -4.401 16.250 1.00 97.19 190 ILE A C 1
ATOM 1512 O O . ILE A 1 190 ? -28.667 -5.523 16.727 1.00 97.19 190 ILE A O 1
ATOM 1516 N N . VAL A 1 191 ? -27.430 -3.650 16.535 1.00 97.62 191 VAL A N 1
ATOM 1517 C CA . VAL A 1 191 ? -26.412 -3.987 17.530 1.00 97.62 191 VAL A CA 1
ATOM 1518 C C . VAL A 1 191 ? -26.666 -3.139 18.770 1.00 97.62 191 VAL A C 1
ATOM 1520 O O . VAL A 1 191 ? -26.830 -1.925 18.669 1.00 97.62 191 VAL A O 1
ATOM 1523 N N . VAL A 1 192 ? -26.717 -3.778 19.937 1.00 97.62 192 VAL A N 1
ATOM 1524 C CA . VAL A 1 192 ? -26.933 -3.107 21.224 1.00 97.62 192 VAL A CA 1
ATOM 1525 C C . VAL A 1 192 ? -25.702 -3.320 22.092 1.00 97.62 192 VAL A C 1
ATOM 1527 O O . VAL A 1 192 ? -25.282 -4.461 22.284 1.00 97.62 192 VAL A O 1
ATOM 1530 N N . ILE A 1 193 ? -25.122 -2.234 22.595 1.00 97.19 193 ILE A N 1
ATOM 1531 C CA . ILE A 1 193 ? -23.897 -2.243 23.399 1.00 97.19 193 ILE A CA 1
ATOM 1532 C C . ILE A 1 193 ? -24.144 -1.440 24.673 1.00 97.19 193 ILE A C 1
ATOM 1534 O O . ILE A 1 193 ? -24.700 -0.345 24.612 1.00 97.19 193 ILE A O 1
ATOM 1538 N N . ASP A 1 194 ? -23.705 -1.973 25.812 1.00 97.31 194 ASP A N 1
ATOM 1539 C CA . ASP A 1 194 ? -23.700 -1.268 27.093 1.00 97.31 194 ASP A CA 1
ATOM 1540 C C . ASP A 1 194 ? -22.286 -1.309 27.695 1.00 97.31 194 ASP A C 1
ATOM 1542 O O . ASP A 1 194 ? -21.666 -2.375 27.716 1.00 97.31 194 ASP A O 1
ATOM 1546 N N . SER A 1 195 ? -21.778 -0.167 28.167 1.00 97.44 195 SER A N 1
ATOM 1547 C CA . SER A 1 195 ? -20.539 -0.041 28.956 1.00 97.44 195 SER A CA 1
ATOM 1548 C C . SER A 1 195 ? -19.233 -0.472 28.260 1.00 97.44 195 SER A C 1
ATOM 1550 O O . SER A 1 195 ? -18.196 -0.598 28.914 1.00 97.44 195 SER A O 1
ATOM 1552 N N . LEU A 1 196 ? -19.255 -0.722 26.947 1.00 97.56 196 LEU A N 1
ATOM 1553 C CA . LEU A 1 196 ? -18.080 -1.148 26.185 1.00 97.56 196 LEU A CA 1
ATOM 1554 C C . LEU A 1 196 ? -17.342 0.064 25.610 1.00 97.56 196 LEU A C 1
ATOM 1556 O O . LEU A 1 196 ? -17.955 0.909 24.956 1.00 97.56 196 LEU A O 1
ATOM 1560 N N . CYS A 1 197 ? -16.029 0.129 25.820 1.00 97.44 197 CYS A N 1
ATOM 1561 C CA . CYS A 1 197 ? -15.211 1.265 25.406 1.00 97.44 197 CYS A CA 1
ATOM 1562 C C . CYS A 1 197 ? -13.983 0.817 24.620 1.00 97.44 197 CYS A C 1
ATOM 1564 O O . CYS A 1 197 ? -13.262 -0.067 25.081 1.00 97.44 197 CYS A O 1
ATOM 1566 N N . ASP A 1 198 ? -13.726 1.461 23.482 1.00 97.31 198 ASP A N 1
ATOM 1567 C CA . ASP A 1 198 ? -12.551 1.222 22.636 1.00 97.31 198 ASP A CA 1
ATOM 1568 C C . ASP A 1 198 ? -12.412 -0.230 22.134 1.00 97.31 198 ASP A C 1
ATOM 1570 O O . ASP A 1 198 ? -11.326 -0.815 22.151 1.00 97.31 198 ASP A O 1
ATOM 1574 N N . TYR A 1 199 ? -13.511 -0.813 21.640 1.00 97.75 199 TYR A N 1
ATOM 1575 C CA . TYR A 1 199 ? -13.515 -2.132 20.995 1.00 97.75 199 TYR A CA 1
ATOM 1576 C C . TYR A 1 199 ? -13.773 -2.076 19.487 1.00 97.75 199 TYR A C 1
ATOM 1578 O O . TYR A 1 199 ? -14.509 -1.237 18.969 1.00 97.75 199 TYR A O 1
ATOM 1586 N N . ILE A 1 200 ? -13.194 -3.053 18.797 1.00 96.81 200 ILE A N 1
ATOM 1587 C CA . ILE A 1 200 ? -13.507 -3.467 17.435 1.00 96.81 200 ILE A CA 1
ATOM 1588 C C . ILE A 1 200 ? -14.529 -4.601 17.526 1.00 96.81 200 ILE A C 1
ATOM 1590 O O . ILE A 1 200 ? -14.244 -5.657 18.093 1.00 96.81 200 ILE A O 1
ATOM 1594 N N . ILE A 1 201 ? -15.720 -4.391 16.973 1.00 97.12 201 ILE A N 1
ATOM 1595 C CA . ILE A 1 201 ? -16.795 -5.381 16.920 1.00 97.12 201 ILE A CA 1
ATOM 1596 C C . ILE A 1 201 ? -17.108 -5.679 15.463 1.00 97.12 201 ILE A C 1
ATOM 1598 O O . ILE A 1 201 ? -17.545 -4.801 14.722 1.00 97.12 201 ILE A O 1
ATOM 1602 N N . VAL A 1 202 ? -16.906 -6.925 15.047 1.00 95.19 202 VAL A N 1
ATOM 1603 C CA . VAL A 1 202 ? -17.114 -7.352 13.662 1.00 95.19 202 VAL A CA 1
ATOM 1604 C C . VAL A 1 202 ? -18.007 -8.570 13.653 1.00 95.19 202 VAL A C 1
ATOM 1606 O O . VAL A 1 202 ? -17.614 -9.652 14.070 1.00 95.19 202 VAL A O 1
ATOM 1609 N N . ASP A 1 203 ? -19.209 -8.385 13.140 1.00 94.81 203 ASP A N 1
ATOM 1610 C CA . ASP A 1 203 ? -20.186 -9.435 12.915 1.00 94.81 203 ASP A CA 1
ATOM 1611 C C . ASP A 1 203 ? -20.195 -9.780 11.420 1.00 94.81 203 ASP A C 1
ATOM 1613 O O . ASP A 1 203 ? -20.570 -8.959 10.573 1.00 94.81 203 ASP A O 1
ATOM 1617 N N . LYS A 1 204 ? -19.707 -10.976 11.083 1.00 90.94 204 LYS A N 1
ATOM 1618 C CA . LYS A 1 204 ? -19.635 -11.485 9.712 1.00 90.94 204 LYS A CA 1
ATOM 1619 C C . LYS A 1 204 ? -20.022 -12.959 9.700 1.00 90.94 204 LYS A C 1
ATOM 1621 O O . LYS A 1 204 ? -19.304 -13.779 10.254 1.00 90.94 204 LYS A O 1
ATOM 1626 N N . GLU A 1 205 ? -21.102 -13.277 8.991 1.00 89.00 205 GLU A N 1
ATOM 1627 C CA . GLU A 1 205 ? -21.543 -14.662 8.771 1.00 89.00 205 GLU A CA 1
ATOM 1628 C C . GLU A 1 205 ? -21.653 -15.435 10.103 1.00 89.00 205 GLU A C 1
ATOM 1630 O O . GLU A 1 205 ? -22.461 -15.053 10.952 1.00 89.00 205 GLU A O 1
ATOM 1635 N N . GLU A 1 206 ? -20.863 -16.491 10.310 1.00 91.25 206 GLU A N 1
ATOM 1636 C CA . GLU A 1 206 ? -20.849 -17.296 11.539 1.00 91.25 206 GLU A CA 1
ATOM 1637 C C . GLU A 1 206 ? -19.887 -16.786 12.627 1.00 91.25 206 GLU A C 1
ATOM 1639 O O . GLU A 1 206 ? -19.770 -17.415 13.681 1.00 91.25 206 GLU A O 1
ATOM 1644 N N . VAL A 1 207 ? -19.190 -15.670 12.397 1.00 92.88 207 VAL A N 1
ATOM 1645 C CA . VAL A 1 207 ? -18.140 -15.159 13.286 1.00 92.88 207 VAL A CA 1
ATOM 1646 C C . VAL A 1 207 ? -18.504 -13.780 13.830 1.00 92.88 207 VAL A C 1
ATOM 1648 O O . VAL A 1 207 ? -18.734 -12.824 13.087 1.00 92.88 207 VAL A O 1
ATOM 1651 N N . LEU A 1 208 ? -18.495 -13.669 15.159 1.00 95.38 208 LEU A N 1
ATOM 1652 C CA . LEU A 1 208 ? -18.547 -12.405 15.886 1.00 95.38 208 LEU A CA 1
ATOM 1653 C C . LEU A 1 208 ? -17.206 -12.181 16.586 1.00 95.38 208 LEU A C 1
ATOM 1655 O O . LEU A 1 208 ? -16.865 -12.886 17.535 1.00 95.38 208 LEU A O 1
ATOM 1659 N N . LEU A 1 209 ? -16.466 -11.178 16.130 1.00 94.94 209 LEU A N 1
ATOM 1660 C CA . LEU A 1 209 ? -15.257 -10.694 16.779 1.00 94.94 209 LEU A CA 1
ATOM 1661 C C . LEU A 1 209 ? -15.612 -9.527 17.700 1.00 94.94 209 LEU A C 1
ATOM 1663 O O . LEU A 1 209 ? -16.283 -8.590 17.278 1.00 94.94 209 LEU A O 1
ATOM 1667 N N . ILE A 1 210 ? -15.121 -9.569 18.936 1.00 96.75 210 ILE A N 1
ATOM 1668 C CA . ILE A 1 210 ? -15.135 -8.445 19.877 1.00 96.75 210 ILE A CA 1
ATOM 1669 C C . ILE A 1 210 ? -13.717 -8.340 20.422 1.00 96.75 210 ILE A C 1
ATOM 1671 O O . ILE A 1 210 ? -13.267 -9.219 21.157 1.00 96.75 210 ILE A O 1
ATOM 1675 N N . PHE A 1 211 ? -12.990 -7.307 20.013 1.00 95.19 211 PHE A N 1
ATOM 1676 C CA . PHE A 1 211 ? -11.548 -7.239 20.202 1.00 95.19 211 PHE A CA 1
ATOM 1677 C C . PHE A 1 211 ? -11.095 -5.843 20.651 1.00 95.19 211 PHE A C 1
ATOM 1679 O O . PHE A 1 211 ? -11.554 -4.862 20.070 1.00 95.19 211 PHE A O 1
ATOM 1686 N N . PRO A 1 212 ? -10.219 -5.707 21.664 1.00 95.19 212 PRO A N 1
ATOM 1687 C CA . PRO A 1 212 ? -9.757 -4.394 22.112 1.00 95.19 212 PRO A CA 1
ATOM 1688 C C . PRO A 1 212 ? -9.033 -3.649 20.988 1.00 95.19 212 PRO A C 1
ATOM 1690 O O . PRO A 1 212 ? -8.105 -4.191 20.382 1.00 95.19 212 PRO A O 1
ATOM 1693 N N . LYS A 1 213 ? -9.413 -2.393 20.741 1.00 91.56 213 LYS A N 1
ATOM 1694 C CA . LYS A 1 213 ? -8.827 -1.562 19.678 1.00 91.56 213 LYS A CA 1
ATOM 1695 C C . LYS A 1 213 ? -7.323 -1.351 19.881 1.00 91.56 213 LYS A C 1
ATOM 1697 O O . LYS A 1 213 ? -6.565 -1.378 18.922 1.00 91.56 213 LYS A O 1
ATOM 1702 N N . GLU A 1 214 ? -6.866 -1.245 21.132 1.00 91.12 214 GLU A N 1
ATOM 1703 C CA . GLU A 1 214 ? -5.439 -1.094 21.470 1.00 91.12 214 GLU A CA 1
ATOM 1704 C C . GLU A 1 214 ? -4.560 -2.272 21.004 1.00 91.12 214 GLU A C 1
ATOM 1706 O O . GLU A 1 214 ? -3.360 -2.102 20.795 1.00 91.12 214 GLU A O 1
ATOM 1711 N N . LYS A 1 215 ? -5.144 -3.468 20.841 1.00 88.56 215 LYS A N 1
ATOM 1712 C CA . LYS A 1 215 ? -4.422 -4.700 20.481 1.00 88.56 215 LYS A CA 1
ATOM 1713 C C . LYS A 1 215 ? -4.506 -5.024 19.003 1.00 88.56 215 LYS A C 1
ATOM 1715 O O . LYS A 1 215 ? -4.118 -6.112 18.602 1.00 88.56 215 LYS A O 1
ATOM 1720 N N . GLU A 1 216 ? -5.048 -4.124 18.191 1.00 84.69 216 GLU A N 1
ATOM 1721 C CA . GLU A 1 216 ? -5.388 -4.374 16.793 1.00 84.69 216 GLU A CA 1
ATOM 1722 C C . GLU A 1 216 ? -4.286 -5.083 15.977 1.00 84.69 216 GLU A C 1
ATOM 1724 O O . GLU A 1 216 ? -4.585 -5.941 15.147 1.00 84.69 216 GLU A O 1
ATOM 1729 N N . GLN A 1 217 ? -3.013 -4.775 16.235 1.00 80.69 217 GLN A N 1
ATOM 1730 C CA . GLN A 1 217 ? -1.874 -5.407 15.556 1.00 80.69 217 GLN A CA 1
ATOM 1731 C C . GLN A 1 217 ? -1.842 -6.941 15.725 1.00 80.69 217 GLN A C 1
ATOM 1733 O O . GLN A 1 217 ? -1.356 -7.653 14.844 1.00 80.69 217 GLN A O 1
ATOM 1738 N N . ASP A 1 218 ? -2.425 -7.463 16.806 1.00 86.94 218 ASP A N 1
ATOM 1739 C CA . ASP A 1 218 ? -2.483 -8.890 17.126 1.00 86.94 218 ASP A CA 1
ATOM 1740 C C . ASP A 1 218 ? -3.613 -9.634 16.388 1.00 86.94 218 ASP A C 1
ATOM 1742 O O . ASP A 1 218 ? -3.675 -10.867 16.450 1.00 86.94 218 ASP A O 1
ATOM 1746 N N . ILE A 1 219 ? -4.497 -8.935 15.656 1.00 87.75 219 ILE A N 1
ATOM 1747 C CA . ILE A 1 219 ? -5.631 -9.560 14.945 1.00 87.75 219 ILE A CA 1
ATOM 1748 C C . ILE A 1 219 ? -5.154 -10.643 13.973 1.00 87.75 219 ILE A C 1
ATOM 1750 O O . ILE A 1 219 ? -5.799 -11.682 13.874 1.00 87.75 219 ILE A O 1
ATOM 1754 N N . LYS A 1 220 ? -4.009 -10.463 13.298 1.00 83.56 220 LYS A N 1
ATOM 1755 C CA . LYS A 1 220 ? -3.454 -11.486 12.387 1.00 83.56 220 LYS A CA 1
ATOM 1756 C C . LYS A 1 220 ? -3.083 -12.776 13.118 1.00 83.56 220 LYS A C 1
ATOM 1758 O O . LYS A 1 220 ? -3.334 -13.870 12.618 1.00 83.56 220 LYS A O 1
ATOM 1763 N N . THR A 1 221 ? -2.515 -12.652 14.314 1.00 87.44 221 THR A N 1
ATOM 1764 C CA . THR A 1 221 ? -2.181 -13.803 15.161 1.00 87.44 221 THR A CA 1
ATOM 1765 C C . THR A 1 221 ? -3.451 -14.509 15.626 1.00 87.44 221 THR A C 1
ATOM 1767 O O . THR A 1 221 ? -3.537 -15.734 15.549 1.00 87.44 221 THR A O 1
ATOM 1770 N N . LEU A 1 222 ? -4.468 -13.748 16.046 1.00 89.56 222 LEU A N 1
ATOM 1771 C CA . LEU A 1 222 ? -5.772 -14.298 16.423 1.00 89.56 222 LEU A CA 1
ATOM 1772 C C . LEU A 1 222 ? -6.449 -15.007 15.241 1.00 89.56 222 LEU A C 1
ATOM 1774 O O . LEU A 1 222 ? -6.996 -16.095 15.399 1.00 89.56 222 LEU A O 1
ATOM 1778 N N . GLN A 1 223 ? -6.375 -14.417 14.050 1.00 88.50 223 GLN A N 1
ATOM 1779 C CA . GLN A 1 223 ? -6.924 -14.974 12.820 1.00 88.50 223 GLN A CA 1
ATOM 1780 C C . GLN A 1 223 ? -6.325 -16.358 12.520 1.00 88.50 223 GLN A C 1
ATOM 1782 O O . GLN A 1 223 ? -7.054 -17.306 12.222 1.00 88.50 223 GLN A O 1
ATOM 1787 N N . GLN A 1 224 ? -5.007 -16.504 12.684 1.00 89.00 224 GLN A N 1
ATOM 1788 C CA . GLN A 1 224 ? -4.324 -17.790 12.536 1.00 89.00 224 GLN A CA 1
ATOM 1789 C C . GLN A 1 224 ? -4.788 -18.816 13.587 1.00 89.00 224 GLN A C 1
ATOM 1791 O O . GLN A 1 224 ? -5.052 -19.967 13.245 1.00 89.00 224 GLN A O 1
ATOM 1796 N N . GLN A 1 225 ? -4.969 -18.406 14.846 1.00 92.56 225 GLN A N 1
ATOM 1797 C CA . GLN A 1 225 ? -5.477 -19.293 15.904 1.00 92.56 225 GLN A CA 1
ATOM 1798 C C . GLN A 1 225 ? -6.912 -19.769 15.632 1.00 92.56 225 GLN A C 1
ATOM 1800 O O . GLN A 1 225 ? -7.232 -20.942 15.847 1.00 92.56 225 GLN A O 1
ATOM 1805 N N . VAL A 1 226 ? -7.777 -18.883 15.128 1.00 92.00 226 VAL A N 1
ATOM 1806 C CA . VAL A 1 226 ? -9.143 -19.235 14.710 1.00 92.00 226 VAL A CA 1
ATOM 1807 C C . VAL A 1 226 ? -9.102 -20.237 13.556 1.00 92.00 226 VAL A C 1
ATOM 1809 O O . VAL A 1 226 ? -9.809 -21.247 13.612 1.00 92.00 226 VAL A O 1
ATOM 1812 N N . LYS A 1 227 ? -8.219 -20.020 12.568 1.00 91.56 227 LYS A N 1
ATOM 1813 C CA . LYS A 1 227 ? -7.996 -20.949 11.448 1.00 91.56 227 LYS A CA 1
ATOM 1814 C C . LYS A 1 227 ? -7.628 -22.348 11.929 1.00 91.56 227 LYS A C 1
ATOM 1816 O O . LYS A 1 227 ? -8.201 -23.327 11.460 1.00 91.56 227 LYS A O 1
ATOM 1821 N N . GLU A 1 228 ? -6.682 -22.441 12.856 1.00 93.94 228 GLU A N 1
ATOM 1822 C CA . GLU A 1 228 ? -6.191 -23.713 13.396 1.00 93.94 228 GLU A CA 1
ATOM 1823 C C . GLU A 1 228 ? -7.240 -24.427 14.254 1.00 93.94 228 GLU A C 1
ATOM 1825 O O . GLU A 1 228 ? -7.344 -25.652 14.211 1.00 93.94 228 GLU A O 1
ATOM 1830 N N . THR A 1 229 ? -8.038 -23.669 15.008 1.00 94.94 229 THR A N 1
ATOM 1831 C CA . THR A 1 229 ? -9.010 -24.228 15.959 1.00 94.94 229 THR A CA 1
ATOM 1832 C C . THR A 1 229 ? -10.314 -24.650 15.283 1.00 94.94 229 THR A C 1
ATOM 1834 O O . THR A 1 229 ? -10.862 -25.705 15.600 1.00 94.94 229 THR A O 1
ATOM 1837 N N . PHE A 1 230 ? -10.831 -23.831 14.363 1.00 93.50 230 PHE A N 1
ATOM 1838 C CA . PHE A 1 230 ? -12.168 -24.005 13.786 1.00 93.50 230 PHE A CA 1
ATOM 1839 C C . PHE A 1 230 ? -12.149 -24.299 12.278 1.00 93.50 230 PHE A C 1
ATOM 1841 O O . PHE A 1 230 ? -13.137 -24.804 11.740 1.00 93.50 230 PHE A O 1
ATOM 1848 N N . GLY A 1 231 ? -11.033 -24.045 11.595 1.00 91.12 231 GLY A N 1
ATOM 1849 C CA . GLY A 1 231 ? -10.861 -24.264 10.161 1.00 91.12 231 GLY A CA 1
ATOM 1850 C C . GLY A 1 231 ? -10.935 -22.982 9.329 1.00 91.12 231 GLY A C 1
ATOM 1851 O O . GLY A 1 231 ? -11.407 -21.937 9.769 1.00 91.12 231 GLY A O 1
ATOM 1852 N N . GLU A 1 232 ? -10.488 -23.085 8.077 1.00 88.50 232 GLU A N 1
ATOM 1853 C CA . GLU A 1 232 ? -10.301 -21.953 7.155 1.00 88.50 232 GLU A CA 1
ATOM 1854 C C . GLU A 1 232 ? -11.584 -21.193 6.796 1.00 88.50 232 GLU A C 1
ATOM 1856 O O . GLU A 1 232 ? -11.518 -20.022 6.447 1.00 88.50 232 GLU A O 1
ATOM 1861 N N . LYS A 1 233 ? -12.756 -21.817 6.941 1.00 88.25 233 LYS A N 1
ATOM 1862 C CA . LYS A 1 233 ? -14.047 -21.173 6.656 1.00 88.25 233 LYS A CA 1
ATOM 1863 C C . LYS A 1 233 ? -14.469 -20.092 7.666 1.00 88.25 233 LYS A C 1
ATOM 1865 O O . LYS A 1 233 ? -15.456 -19.419 7.414 1.00 88.25 233 LYS A O 1
ATOM 1870 N N . TYR A 1 234 ? -13.779 -19.953 8.802 1.00 84.50 234 TYR A N 1
ATOM 1871 C CA . TYR A 1 234 ? -14.138 -19.012 9.881 1.00 84.50 234 TYR A CA 1
ATOM 1872 C C . TYR A 1 234 ? -13.203 -17.794 9.968 1.00 84.50 234 TYR A C 1
ATOM 1874 O O . TYR A 1 234 ? -13.074 -17.185 11.030 1.00 84.50 234 TYR A O 1
ATOM 1882 N N . VAL A 1 235 ? -12.494 -17.485 8.882 1.00 76.88 235 VAL A N 1
ATOM 1883 C CA . VAL A 1 235 ? -11.341 -16.577 8.854 1.00 76.88 235 VAL A CA 1
ATOM 1884 C C . VAL A 1 235 ? -11.500 -15.475 7.814 1.00 76.88 235 VAL A C 1
ATOM 1886 O O . VAL A 1 235 ? -12.113 -15.735 6.757 1.00 76.88 235 VAL A O 1
#